Protein AF-A0A2J8AC24-F1 (afdb_monomer_lite)

InterPro domains:
  IPR008752 Peptidase M11, gametolysin [PF05548] (1-105)

Structure (mmCIF, N/CA/C/O backbone):
data_AF-A0A2J8AC24-F1
#
_entry.id   AF-A0A2J8AC24-F1
#
loop_
_atom_site.group_PDB
_atom_site.id
_atom_site.type_symbol
_atom_site.label_atom_id
_atom_site.label_alt_id
_atom_site.label_comp_id
_atom_site.label_asym_id
_atom_site.label_entity_id
_atom_site.label_seq_id
_atom_site.pdbx_PDB_ins_code
_atom_site.Cartn_x
_atom_site.Cartn_y
_atom_site.Cartn_z
_atom_site.occupancy
_atom_site.B_iso_or_equiv
_atom_site.auth_seq_id
_atom_site.auth_comp_id
_atom_site.auth_asym_id
_atom_site.auth_atom_id
_atom_site.pdbx_PDB_model_num
ATOM 1 N N . MET A 1 1 ? 4.783 -4.470 19.260 1.00 49.66 1 MET A N 1
ATOM 2 C CA . MET A 1 1 ? 5.941 -3.652 18.839 1.00 49.66 1 MET A CA 1
ATOM 3 C C . MET A 1 1 ? 5.934 -2.393 19.688 1.00 49.66 1 MET A C 1
ATOM 5 O O . MET A 1 1 ? 4.959 -1.668 19.606 1.00 49.66 1 MET A O 1
ATOM 9 N N . GLY A 1 2 ? 6.929 -2.201 20.560 1.00 50.22 2 GLY A N 1
ATOM 10 C CA . GLY A 1 2 ? 6.975 -1.062 21.494 1.00 50.22 2 GLY A CA 1
ATOM 11 C C . GLY A 1 2 ? 7.801 -1.313 22.762 1.00 50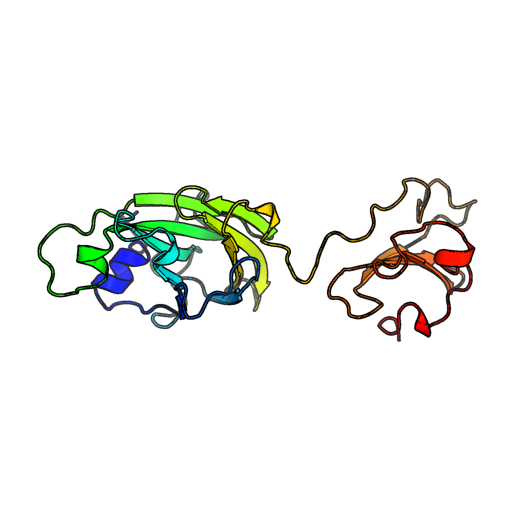.22 2 GLY A C 1
ATOM 12 O O . GLY A 1 2 ? 7.384 -0.922 23.845 1.00 50.22 2 GLY A O 1
ATOM 13 N N . TRP A 1 3 ? 8.928 -2.026 22.656 1.00 44.78 3 TRP A N 1
ATOM 14 C CA . TRP A 1 3 ? 9.895 -2.193 23.749 1.00 44.78 3 TRP A CA 1
ATOM 15 C C . TRP A 1 3 ? 11.276 -1.762 23.230 1.00 44.78 3 TRP A C 1
ATOM 17 O O . TRP A 1 3 ? 11.751 -2.334 22.251 1.00 44.78 3 TRP A O 1
ATOM 27 N N . GLY A 1 4 ? 11.901 -0.760 23.864 1.00 59.44 4 GLY A N 1
ATOM 28 C CA . GLY A 1 4 ? 13.202 -0.191 23.463 1.00 59.44 4 GLY A CA 1
ATOM 29 C C . GLY A 1 4 ? 13.107 0.998 22.490 1.00 59.44 4 GLY A C 1
ATOM 30 O O . GLY A 1 4 ? 12.059 1.633 22.399 1.00 59.44 4 GLY A O 1
ATOM 31 N N . ASP A 1 5 ? 14.192 1.290 21.759 1.00 67.12 5 ASP A N 1
ATOM 32 C CA . ASP A 1 5 ? 14.263 2.341 20.717 1.00 67.12 5 ASP A CA 1
ATOM 33 C C . ASP A 1 5 ? 13.554 1.910 19.416 1.00 67.12 5 ASP A C 1
ATOM 35 O O . ASP A 1 5 ? 14.161 1.820 18.340 1.00 67.12 5 ASP A O 1
ATOM 39 N N . VAL A 1 6 ? 12.273 1.557 19.548 1.00 82.75 6 VAL A N 1
ATOM 40 C CA . VAL A 1 6 ? 11.365 1.228 18.447 1.00 82.75 6 VAL A CA 1
ATOM 41 C C . VAL A 1 6 ? 10.067 2.000 18.656 1.00 82.75 6 VAL A C 1
ATOM 43 O O . VAL A 1 6 ? 9.428 1.873 19.704 1.00 82.75 6 VAL A O 1
ATOM 46 N N . CYS A 1 7 ? 9.652 2.779 17.654 1.00 83.62 7 CYS A N 1
ATOM 47 C CA . CYS A 1 7 ? 8.426 3.566 17.715 1.00 83.62 7 CYS A CA 1
ATOM 48 C C . CYS A 1 7 ? 7.211 2.653 17.975 1.00 83.62 7 CYS A C 1
ATOM 50 O O . CYS A 1 7 ? 7.178 1.512 17.486 1.00 83.62 7 CYS A O 1
ATOM 52 N N . PRO A 1 8 ? 6.169 3.145 18.670 1.00 89.94 8 PRO A N 1
ATOM 53 C CA . PRO A 1 8 ? 4.889 2.450 18.741 1.00 89.94 8 PRO A CA 1
ATOM 54 C C . PRO A 1 8 ? 4.344 2.086 17.349 1.00 89.94 8 PRO A C 1
ATOM 56 O O . PRO A 1 8 ? 4.778 2.600 16.310 1.00 89.94 8 PRO A O 1
ATOM 59 N N . SER A 1 9 ? 3.398 1.156 17.301 1.00 92.06 9 SER A N 1
ATOM 60 C CA . SER A 1 9 ? 2.688 0.806 16.069 1.00 92.06 9 SER A CA 1
ATOM 61 C C . SER A 1 9 ? 1.890 1.999 15.520 1.00 92.06 9 SER A C 1
ATOM 63 O O . SER A 1 9 ? 1.528 2.924 16.246 1.00 92.06 9 SER A O 1
ATOM 65 N N . ALA A 1 10 ? 1.585 1.981 14.221 1.00 94.00 10 ALA A N 1
ATOM 66 C CA . ALA A 1 10 ? 0.776 3.020 13.580 1.00 94.00 10 ALA A CA 1
ATOM 67 C C . ALA A 1 10 ? -0.563 3.311 14.304 1.00 94.00 10 ALA A C 1
ATOM 69 O O . ALA A 1 10 ? -0.832 4.481 14.583 1.00 94.00 10 ALA A O 1
ATOM 70 N N . PRO A 1 11 ? -1.377 2.304 14.690 1.00 94.12 11 PRO A N 1
ATOM 71 C CA . PRO A 1 11 ? -2.601 2.563 15.451 1.00 94.12 11 PRO A CA 1
ATOM 72 C C . PRO A 1 11 ? -2.352 3.158 16.851 1.00 94.12 11 PRO A C 1
ATOM 74 O O . PRO A 1 11 ? -3.142 3.989 17.298 1.00 94.12 11 PRO A O 1
ATOM 77 N N . GLU A 1 12 ? -1.256 2.810 17.538 1.00 92.38 12 GLU A N 1
ATOM 78 C CA . GLU A 1 12 ? -0.881 3.453 18.815 1.00 92.38 12 GLU A CA 1
ATOM 79 C C . GLU A 1 12 ? -0.517 4.924 18.613 1.00 92.38 12 GLU A C 1
ATOM 81 O O . GLU A 1 12 ? -1.018 5.788 19.332 1.00 92.38 12 GLU A O 1
ATOM 86 N N . LEU A 1 13 ? 0.308 5.221 17.605 1.00 92.69 13 LEU A N 1
ATOM 87 C CA . LEU A 1 13 ? 0.709 6.589 17.272 1.00 92.69 13 LEU A CA 1
ATOM 88 C C . LEU A 1 13 ? -0.496 7.469 16.921 1.00 92.69 13 LEU A C 1
ATOM 90 O O . LEU A 1 13 ? -0.567 8.616 17.368 1.00 92.69 13 LEU A O 1
ATOM 94 N N . TRP A 1 14 ? -1.455 6.921 16.169 1.00 93.06 14 TRP A N 1
ATOM 95 C CA . TRP A 1 14 ? -2.723 7.589 15.878 1.00 93.06 14 TRP A CA 1
ATOM 96 C C . TRP A 1 14 ? -3.510 7.884 17.156 1.00 93.06 14 TRP A C 1
ATOM 98 O O . TRP A 1 14 ? -3.956 9.012 17.366 1.00 93.06 14 TRP A O 1
ATOM 108 N N . ARG A 1 15 ? -3.650 6.896 18.048 1.00 89.81 15 ARG A N 1
ATOM 109 C CA . ARG A 1 15 ? -4.453 7.050 19.268 1.00 89.81 15 ARG A CA 1
ATOM 110 C C . ARG A 1 15 ? -3.831 8.011 20.281 1.00 89.81 15 ARG A C 1
ATOM 112 O O . ARG A 1 15 ? -4.563 8.704 20.981 1.00 89.81 15 ARG A O 1
ATOM 119 N N . LEU A 1 16 ? -2.503 8.087 20.325 1.00 89.81 16 LEU A N 1
ATOM 120 C CA . LEU A 1 16 ? -1.761 9.062 21.130 1.00 89.81 16 LEU A CA 1
ATOM 121 C C . LEU A 1 16 ? -1.812 10.486 20.548 1.00 89.81 16 LEU A C 1
ATOM 123 O O . LEU A 1 16 ? -1.378 11.427 21.210 1.00 89.81 16 LEU A O 1
ATOM 127 N N . GLY A 1 17 ? -2.307 10.659 19.317 1.00 90.56 17 GLY A N 1
ATOM 128 C CA . GLY A 1 17 ? -2.265 11.938 18.604 1.00 90.56 17 GLY A CA 1
ATOM 129 C C . GLY A 1 17 ? -0.850 12.353 18.193 1.00 90.56 17 GLY A C 1
ATOM 130 O O . GLY A 1 17 ? -0.616 13.516 17.874 1.00 90.56 17 GLY A O 1
ATOM 131 N N . TRP A 1 18 ? 0.104 11.419 18.216 1.00 91.69 18 TRP A N 1
ATOM 132 C CA . TRP A 1 18 ? 1.496 11.663 17.828 1.00 91.69 18 TRP A CA 1
ATOM 133 C C . TRP A 1 18 ? 1.687 11.580 16.321 1.00 91.69 18 TRP A C 1
ATOM 135 O O . TRP A 1 18 ? 2.689 12.064 15.796 1.00 91.69 18 TRP A O 1
ATOM 145 N N . SER A 1 19 ? 0.737 10.957 15.624 1.00 93.62 19 SER A N 1
ATOM 146 C CA . SER A 1 19 ? 0.776 10.862 14.182 1.00 93.62 19 SER A CA 1
ATOM 147 C C . SER A 1 19 ? -0.604 10.837 13.539 1.00 93.62 19 SER A C 1
ATOM 149 O O . SER A 1 19 ? -1.581 10.535 14.216 1.00 93.62 19 SER A O 1
ATOM 151 N N . THR A 1 20 ? -0.695 11.161 12.245 1.00 96.00 20 THR A N 1
ATOM 152 C CA . THR A 1 20 ? -1.955 11.214 11.487 1.00 96.00 20 THR A CA 1
ATOM 153 C C . THR A 1 20 ? -1.906 10.366 10.211 1.00 96.00 20 THR A C 1
ATOM 155 O O . THR A 1 20 ? -0.851 10.256 9.575 1.00 96.00 20 THR A O 1
ATOM 158 N N . PRO A 1 21 ? -3.041 9.773 9.793 1.00 96.88 21 PRO A N 1
ATOM 159 C CA . PRO A 1 21 ? -3.117 9.052 8.535 1.00 96.88 21 PRO A CA 1
ATOM 160 C C . PRO A 1 21 ? -3.020 10.008 7.343 1.00 96.88 21 PRO A C 1
ATOM 162 O O . PRO A 1 21 ? -3.615 11.084 7.343 1.00 96.88 21 PRO A O 1
ATOM 165 N N . LEU A 1 22 ? -2.310 9.575 6.302 1.00 97.38 22 LEU A N 1
ATOM 166 C CA . LEU A 1 22 ? -2.272 10.223 4.992 1.00 97.38 22 LEU A CA 1
ATOM 167 C C . LEU A 1 22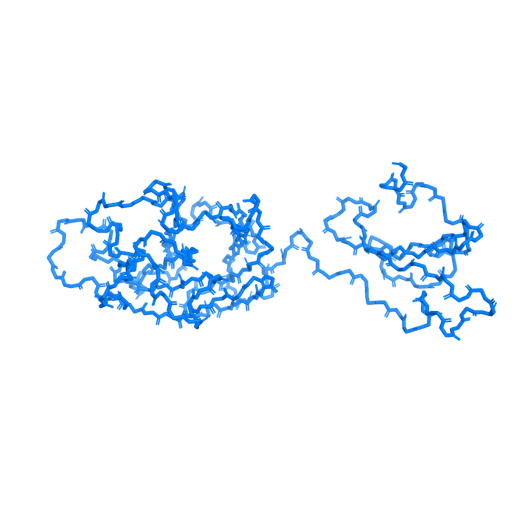 ? -3.651 10.177 4.333 1.00 97.38 22 LEU A C 1
ATOM 169 O O . LEU A 1 22 ? -4.094 11.151 3.734 1.00 97.38 22 LEU A O 1
ATOM 173 N N . ALA A 1 23 ? -4.333 9.039 4.468 1.00 97.00 23 ALA A N 1
ATOM 174 C CA . ALA A 1 23 ? -5.699 8.855 4.015 1.00 97.00 23 ALA A CA 1
ATOM 175 C C . ALA A 1 23 ? -6.450 7.891 4.940 1.00 97.00 23 ALA A C 1
ATOM 177 O O . ALA A 1 23 ? -5.876 6.937 5.475 1.00 97.00 23 ALA A O 1
ATOM 178 N N . THR A 1 24 ? -7.749 8.150 5.104 1.00 96.94 24 THR A N 1
ATOM 179 C CA . THR A 1 24 ? -8.698 7.203 5.702 1.00 96.94 24 THR A CA 1
ATOM 180 C C . THR A 1 24 ? -9.570 6.629 4.594 1.00 96.94 24 THR A C 1
ATOM 182 O O . THR A 1 24 ? -10.266 7.381 3.915 1.00 96.94 24 THR A O 1
ATOM 185 N N . LEU A 1 25 ? -9.512 5.317 4.392 1.00 97.31 25 LEU A N 1
ATOM 186 C CA . LEU A 1 25 ? -10.110 4.616 3.263 1.00 97.31 25 LEU A CA 1
ATOM 187 C C . LEU A 1 25 ? -11.315 3.780 3.696 1.00 97.31 25 LEU A C 1
ATOM 189 O O . LEU A 1 25 ? -11.272 3.139 4.741 1.00 97.31 25 LEU A O 1
ATOM 193 N N . ASN A 1 26 ? -12.381 3.791 2.903 1.00 96.19 26 ASN A N 1
ATOM 194 C CA . ASN A 1 26 ? -13.637 3.072 3.129 1.00 96.19 26 ASN A CA 1
ATOM 195 C C . ASN A 1 26 ? -14.362 2.829 1.790 1.00 96.19 26 ASN A C 1
ATOM 197 O O . ASN A 1 26 ? -13.875 3.218 0.728 1.00 96.19 26 ASN A O 1
ATOM 201 N N . SER A 1 27 ? -15.537 2.197 1.809 1.00 94.25 27 SER A N 1
ATOM 202 C CA . SER A 1 27 ? -16.313 1.906 0.593 1.00 94.25 27 SER A CA 1
ATOM 203 C C . SER A 1 27 ? -16.702 3.148 -0.218 1.00 94.25 27 SER A C 1
ATOM 205 O O . SER A 1 27 ? -16.918 3.030 -1.425 1.00 94.25 27 SER A O 1
ATOM 207 N N . GLY A 1 28 ? -16.768 4.323 0.418 1.00 93.12 28 GLY A N 1
ATOM 208 C CA . GLY A 1 28 ? -17.121 5.592 -0.216 1.00 93.12 28 GLY A CA 1
ATOM 209 C C . GLY A 1 28 ? -15.994 6.220 -1.038 1.00 93.12 28 GLY A C 1
ATOM 210 O O . GLY A 1 28 ? -16.280 6.988 -1.953 1.00 93.12 28 GLY A O 1
ATOM 211 N N . ASN A 1 29 ? -14.730 5.895 -0.751 1.00 92.75 29 ASN A N 1
ATOM 212 C CA . ASN A 1 29 ? -13.572 6.408 -1.495 1.00 92.75 29 ASN A CA 1
ATOM 213 C C . ASN A 1 29 ? -12.699 5.318 -2.137 1.00 92.75 29 ASN A C 1
ATOM 215 O O . ASN A 1 29 ? -11.824 5.639 -2.936 1.00 92.75 29 ASN A O 1
ATOM 219 N N . MET A 1 30 ? -12.974 4.043 -1.858 1.00 92.69 30 MET A N 1
ATOM 220 C CA . MET A 1 30 ? -12.397 2.904 -2.564 1.00 92.69 30 MET A CA 1
ATOM 221 C C . MET A 1 30 ? -13.442 2.274 -3.482 1.00 92.69 30 MET A C 1
ATOM 223 O O . MET A 1 30 ? -14.454 1.733 -3.026 1.00 92.69 30 MET A O 1
ATOM 227 N N . LEU A 1 31 ? -13.180 2.276 -4.786 1.00 87.44 31 LEU A N 1
ATOM 228 C CA . LEU A 1 31 ? -13.967 1.495 -5.739 1.00 87.44 31 LEU A CA 1
ATOM 229 C C . LEU A 1 31 ? -13.548 0.019 -5.671 1.00 87.44 31 LEU A C 1
ATOM 231 O O . LEU A 1 31 ? -12.373 -0.292 -5.492 1.00 87.44 31 LEU A O 1
ATOM 235 N N . SER A 1 32 ? -14.514 -0.894 -5.799 1.00 90.25 32 SER A N 1
ATOM 236 C CA . SER A 1 32 ? -14.213 -2.332 -5.856 1.00 90.25 32 SER A CA 1
ATOM 237 C C . SER A 1 32 ? -13.433 -2.661 -7.126 1.00 90.25 32 SER A C 1
ATOM 239 O O . SER A 1 32 ? -13.761 -2.131 -8.189 1.00 90.25 32 SER A O 1
ATOM 241 N N . GLY A 1 33 ? -12.419 -3.517 -7.012 1.00 85.62 33 GLY A N 1
ATOM 242 C CA . GLY A 1 33 ? -11.580 -3.954 -8.127 1.00 85.62 33 GLY A CA 1
ATOM 243 C C . GLY A 1 33 ? -10.679 -2.863 -8.713 1.00 85.62 33 GLY A C 1
ATOM 244 O O . GLY A 1 33 ? -10.137 -3.040 -9.798 1.00 85.62 33 GLY A O 1
ATOM 245 N N . LYS A 1 34 ? -10.525 -1.715 -8.038 1.00 85.12 34 LYS A N 1
ATOM 246 C CA . LYS A 1 34 ? 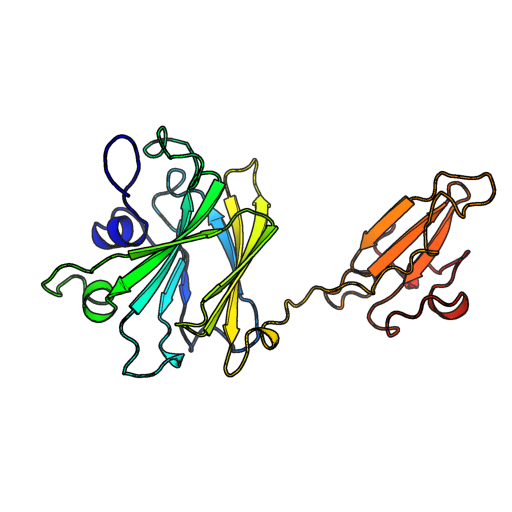-9.633 -0.638 -8.484 1.00 85.12 34 LYS A CA 1
ATOM 247 C C . LYS A 1 34 ? -8.626 -0.272 -7.409 1.00 85.12 34 LYS A C 1
ATOM 249 O O . LYS A 1 34 ? -8.988 -0.040 -6.255 1.00 85.12 34 LYS A O 1
ATOM 254 N N . PHE A 1 35 ? -7.367 -0.166 -7.818 1.00 86.94 35 PHE A N 1
ATOM 255 C CA . PHE A 1 35 ? -6.296 0.269 -6.937 1.00 86.94 35 PHE A CA 1
ATOM 256 C C . PHE A 1 35 ? -6.337 1.771 -6.675 1.00 86.94 35 PHE A C 1
ATOM 258 O O . PHE A 1 35 ? -6.567 2.586 -7.566 1.00 86.94 35 PHE A O 1
ATOM 265 N N . SER A 1 36 ? -6.091 2.116 -5.417 1.00 90.75 36 SER A N 1
ATOM 266 C CA . SER A 1 36 ? -5.770 3.463 -4.961 1.00 90.75 36 SER A CA 1
ATOM 267 C C . SER A 1 36 ? -4.290 3.500 -4.596 1.00 90.75 36 SER A C 1
ATOM 269 O O . SER A 1 36 ? -3.837 2.672 -3.805 1.00 90.75 36 SER A O 1
ATOM 271 N N . THR A 1 37 ? -3.549 4.444 -5.170 1.00 90.69 37 THR A N 1
ATOM 272 C CA . THR A 1 37 ? -2.089 4.545 -5.035 1.00 90.69 37 THR A CA 1
ATOM 273 C C . THR A 1 37 ? -1.705 5.666 -4.076 1.00 90.69 37 THR A C 1
ATOM 275 O O . THR A 1 37 ? -2.246 6.768 -4.152 1.00 90.69 37 THR A O 1
ATOM 278 N N . PHE A 1 38 ? -0.736 5.396 -3.204 1.00 93.62 38 PHE A N 1
ATOM 279 C CA . PHE A 1 38 ? -0.229 6.313 -2.188 1.00 93.62 38 PHE A CA 1
ATOM 280 C C . PHE A 1 38 ? 1.297 6.249 -2.117 1.00 93.62 38 PHE A C 1
ATOM 282 O O . PHE A 1 38 ? 1.890 5.196 -2.329 1.00 93.62 38 PHE A O 1
ATOM 289 N N . GLU A 1 39 ? 1.935 7.358 -1.750 1.00 93.88 39 GLU A N 1
ATOM 290 C CA . GLU A 1 39 ? 3.340 7.365 -1.337 1.00 93.88 39 GLU A CA 1
ATOM 291 C C . GLU A 1 39 ? 3.418 7.508 0.181 1.00 93.88 39 GLU A C 1
ATOM 293 O O . GLU A 1 39 ? 3.112 8.571 0.728 1.00 93.88 39 GLU A O 1
ATOM 298 N N . LEU A 1 40 ? 3.834 6.445 0.867 1.00 95.25 40 LEU A N 1
ATOM 299 C CA . LEU A 1 40 ? 3.951 6.441 2.319 1.00 95.25 40 LEU A CA 1
ATOM 300 C C . LEU A 1 40 ? 5.387 6.736 2.754 1.00 95.25 40 LEU A C 1
ATOM 302 O O . LEU A 1 40 ? 6.287 5.961 2.422 1.00 95.25 40 LEU A O 1
ATOM 306 N N . PRO A 1 41 ? 5.627 7.824 3.505 1.00 95.56 41 PRO A N 1
ATOM 307 C CA . PRO A 1 41 ? 6.913 8.057 4.142 1.00 95.56 41 PRO A CA 1
ATOM 308 C C . PRO A 1 41 ? 7.129 7.127 5.336 1.00 95.56 41 PRO A C 1
ATOM 310 O O . PRO A 1 41 ? 6.177 6.634 5.943 1.00 95.56 41 PRO A O 1
ATOM 313 N N . ALA A 1 42 ? 8.394 6.929 5.702 1.00 93.19 42 ALA A N 1
ATOM 314 C CA . ALA A 1 42 ? 8.752 6.216 6.921 1.00 93.19 42 ALA A CA 1
ATOM 315 C C . ALA A 1 42 ? 8.117 6.866 8.155 1.00 93.19 42 ALA A C 1
ATOM 317 O O . ALA A 1 42 ? 8.081 8.093 8.277 1.00 93.19 42 ALA A O 1
ATOM 318 N N . THR A 1 43 ? 7.689 6.046 9.116 1.00 92.44 43 THR A N 1
ATOM 319 C CA . THR A 1 43 ? 7.046 6.529 10.350 1.00 92.44 43 THR A CA 1
ATOM 320 C C . THR A 1 43 ? 7.920 7.524 11.125 1.00 92.44 43 THR A C 1
ATOM 322 O O . THR A 1 43 ? 7.403 8.510 11.641 1.00 92.44 43 THR A O 1
ATOM 325 N N . TYR A 1 44 ? 9.245 7.329 11.165 1.00 90.19 44 TYR A N 1
ATOM 326 C CA . TYR A 1 44 ? 10.157 8.257 11.849 1.00 90.19 44 TYR A CA 1
ATOM 327 C C . TYR A 1 44 ? 10.354 9.592 11.111 1.00 90.19 44 TYR A C 1
ATOM 329 O O . TYR A 1 44 ? 10.830 10.553 11.713 1.00 90.19 44 TYR A O 1
ATOM 337 N N . ALA A 1 45 ? 10.055 9.653 9.809 1.00 90.88 45 ALA A N 1
ATOM 338 C CA . ALA A 1 45 ? 10.414 10.789 8.961 1.00 90.88 45 ALA A CA 1
ATOM 339 C C . ALA A 1 45 ? 9.430 11.960 9.086 1.00 90.88 45 ALA A C 1
ATOM 341 O O . ALA A 1 45 ? 9.807 13.111 8.875 1.00 90.88 45 ALA A O 1
ATOM 342 N N . THR A 1 46 ? 8.168 11.686 9.418 1.00 90.56 46 THR A N 1
ATOM 343 C CA . THR A 1 46 ? 7.141 12.715 9.604 1.00 90.56 46 THR A CA 1
ATOM 344 C C . THR A 1 46 ? 6.088 12.257 10.602 1.00 90.56 46 THR A C 1
ATOM 346 O O . THR A 1 46 ? 5.673 11.099 10.598 1.00 90.56 46 THR A O 1
ATOM 349 N N . ALA A 1 47 ? 5.624 13.191 11.433 1.00 88.38 47 ALA A N 1
ATOM 350 C CA . ALA A 1 47 ? 4.484 12.974 12.316 1.00 88.38 47 ALA A CA 1
ATOM 351 C C . ALA A 1 47 ? 3.152 13.006 11.545 1.00 88.38 47 ALA A C 1
ATOM 353 O O . ALA A 1 47 ? 2.213 12.315 11.918 1.00 88.38 47 ALA A O 1
ATOM 354 N N . SER A 1 48 ? 3.049 13.760 10.448 1.00 94.19 48 SER A N 1
ATOM 355 C CA . SER A 1 48 ? 1.803 13.873 9.681 1.00 94.19 48 SER A CA 1
ATOM 356 C C . SER A 1 48 ? 1.849 13.037 8.406 1.00 94.19 48 SER A C 1
ATOM 358 O O . SER A 1 48 ? 2.836 13.101 7.668 1.00 94.19 48 SER A O 1
ATOM 360 N N . GLY A 1 49 ? 0.779 12.289 8.134 1.00 94.81 49 GLY A N 1
ATOM 361 C CA . GLY A 1 49 ? 0.581 11.589 6.866 1.00 94.81 49 GLY A CA 1
ATOM 362 C C . GLY A 1 49 ? 1.548 10.429 6.604 1.00 94.81 49 GLY A C 1
ATOM 363 O O . GLY A 1 49 ? 2.026 10.285 5.482 1.00 94.81 49 GLY A O 1
ATOM 364 N N . ASN A 1 50 ? 1.861 9.611 7.613 1.00 94.38 50 ASN A N 1
ATOM 365 C CA . ASN A 1 50 ? 2.825 8.498 7.499 1.00 94.38 50 ASN A CA 1
ATOM 366 C C . ASN A 1 50 ? 2.189 7.093 7.505 1.00 94.38 50 ASN A C 1
ATOM 368 O O . ASN A 1 50 ? 2.895 6.084 7.520 1.00 94.38 50 ASN A O 1
ATOM 372 N N . MET A 1 51 ? 0.860 7.016 7.511 1.00 96.94 51 MET A N 1
ATOM 373 C CA . MET A 1 51 ? 0.121 5.756 7.558 1.00 96.94 51 MET A CA 1
ATOM 374 C C . MET A 1 51 ? -1.177 5.839 6.754 1.00 96.94 51 MET A C 1
ATOM 376 O O . MET A 1 51 ? -1.735 6.920 6.583 1.00 96.94 51 MET A O 1
ATOM 380 N N . LEU A 1 52 ? -1.700 4.706 6.297 1.00 98.00 52 LEU A N 1
ATOM 381 C CA . LEU A 1 52 ? -3.081 4.601 5.817 1.00 98.00 52 LEU A CA 1
ATOM 382 C C . LEU A 1 52 ? -3.937 3.983 6.912 1.00 98.00 52 LEU A C 1
ATOM 384 O O . LEU A 1 52 ? -3.534 2.990 7.517 1.00 98.00 52 LEU A O 1
ATOM 388 N N . LYS A 1 53 ? -5.126 4.544 7.122 1.00 97.50 53 LYS A N 1
ATOM 389 C CA . LYS A 1 53 ? -6.182 3.935 7.932 1.00 97.50 53 LYS A CA 1
ATOM 390 C C . LYS A 1 53 ? -7.244 3.396 6.989 1.00 97.50 53 LYS A C 1
ATOM 392 O O . LYS A 1 53 ? -7.771 4.143 6.177 1.00 97.50 53 LYS A O 1
ATOM 397 N N . ILE A 1 54 ? -7.591 2.126 7.099 1.00 97.88 54 ILE A N 1
ATOM 398 C CA . ILE A 1 54 ? -8.597 1.477 6.261 1.00 97.88 54 ILE A CA 1
ATOM 399 C C . ILE A 1 54 ? -9.723 0.998 7.169 1.00 97.88 54 ILE A C 1
ATOM 401 O O . ILE A 1 54 ? -9.485 0.340 8.181 1.00 97.88 54 ILE A O 1
ATOM 405 N N . GLN A 1 55 ? -10.949 1.354 6.810 1.00 96.56 55 GLN A N 1
ATOM 406 C CA . GLN A 1 55 ? -12.188 1.006 7.489 1.00 96.56 55 GLN A CA 1
ATOM 407 C C . GLN A 1 55 ? -13.003 0.118 6.537 1.00 96.56 55 GLN A C 1
ATOM 409 O O . GLN A 1 55 ? -13.708 0.652 5.680 1.00 96.56 55 GLN A O 1
ATOM 414 N N . PRO A 1 56 ? -12.905 -1.223 6.648 1.00 96.12 56 PRO A N 1
ATOM 415 C CA . PRO A 1 56 ? -13.585 -2.175 5.763 1.00 96.12 56 PRO A CA 1
ATOM 416 C C . PRO A 1 56 ? -15.100 -2.257 6.020 1.00 96.12 56 PRO A C 1
ATOM 418 O O . PRO A 1 56 ? -15.650 -3.304 6.353 1.00 96.12 56 PRO A O 1
ATOM 421 N N . ASP A 1 57 ? -15.804 -1.137 5.887 1.00 94.62 57 ASP A N 1
ATOM 422 C CA . ASP A 1 57 ? -17.259 -1.026 6.037 1.00 94.62 57 ASP A CA 1
ATOM 423 C C . ASP A 1 57 ? -18.038 -1.906 5.036 1.00 94.62 57 ASP A C 1
ATOM 425 O O . ASP A 1 57 ? -19.136 -2.373 5.344 1.00 94.62 57 ASP A O 1
ATOM 429 N N . TRP A 1 58 ? -17.431 -2.235 3.891 1.00 94.69 58 TRP A N 1
ATOM 430 C CA . TRP A 1 58 ? -17.945 -3.190 2.901 1.00 94.69 58 TRP A CA 1
ATOM 431 C C . TRP A 1 58 ? -18.051 -4.635 3.410 1.00 94.69 58 TRP A C 1
ATOM 433 O O . TRP A 1 58 ? -18.739 -5.447 2.792 1.00 94.69 58 TRP A O 1
ATOM 443 N N . MET A 1 59 ? -17.408 -4.972 4.530 1.00 94.75 59 MET A N 1
ATOM 444 C CA . MET A 1 59 ? -17.539 -6.288 5.167 1.00 94.75 59 MET A CA 1
ATOM 445 C C . MET A 1 59 ? -18.836 -6.426 5.985 1.00 94.75 59 MET A C 1
ATOM 447 O O . MET A 1 59 ? -19.151 -7.508 6.484 1.00 94.75 59 MET A O 1
ATOM 451 N N . GLY A 1 60 ? -19.608 -5.343 6.111 1.00 90.50 60 GLY A N 1
ATOM 452 C CA . GLY A 1 60 ? -20.873 -5.313 6.835 1.00 90.50 60 GLY A CA 1
ATOM 453 C C . GLY A 1 60 ? -20.715 -5.112 8.344 1.00 90.50 60 GLY A C 1
ATOM 454 O O . GLY A 1 60 ? -19.618 -4.991 8.891 1.00 90.50 60 GLY A O 1
ATOM 455 N N . ALA A 1 61 ? -21.851 -5.067 9.046 1.00 88.44 61 ALA A N 1
ATOM 456 C CA . ALA A 1 61 ? -21.910 -4.665 10.455 1.00 88.44 61 ALA A CA 1
ATOM 457 C C . ALA A 1 61 ? -21.086 -5.562 11.400 1.00 88.44 61 ALA A C 1
ATOM 459 O O . ALA A 1 61 ? -20.539 -5.062 12.385 1.00 88.44 61 ALA A O 1
ATOM 460 N N . ASN A 1 62 ? -20.965 -6.852 11.068 1.00 88.50 62 ASN A N 1
ATOM 461 C CA . ASN A 1 62 ? -20.291 -7.865 11.886 1.00 88.50 62 ASN A CA 1
ATOM 462 C C . ASN A 1 62 ? -18.761 -7.765 11.851 1.00 88.50 62 ASN A C 1
ATOM 464 O O . ASN A 1 62 ? -18.096 -8.312 12.729 1.00 88.50 62 ASN A O 1
ATOM 468 N N . TYR A 1 63 ? -18.188 -7.082 10.859 1.00 93.00 63 TYR A N 1
ATOM 469 C CA . TYR A 1 63 ? -16.745 -6.889 10.801 1.00 93.00 63 TYR A CA 1
ATOM 470 C C . TYR A 1 63 ? -16.320 -5.832 11.817 1.00 93.00 63 TYR A C 1
ATOM 472 O O . TYR A 1 63 ? -16.832 -4.714 11.796 1.00 93.00 63 TYR A O 1
ATOM 480 N N . SER A 1 64 ? -15.409 -6.175 12.727 1.00 93.50 64 SER A N 1
ATOM 481 C CA . SER A 1 64 ? -15.118 -5.361 13.915 1.00 93.50 64 SER A CA 1
ATOM 482 C C . SER A 1 64 ? -13.757 -4.671 13.889 1.00 93.50 64 SER A C 1
ATOM 484 O O . SER A 1 64 ? -13.354 -4.096 14.895 1.00 93.50 64 SER A O 1
ATOM 486 N N . ARG A 1 65 ? -13.028 -4.709 12.770 1.00 95.25 65 ARG A N 1
ATOM 487 C CA . ARG A 1 65 ? -11.639 -4.238 12.716 1.00 95.25 65 ARG A CA 1
ATOM 488 C C . ARG A 1 65 ? -11.445 -3.060 11.761 1.00 95.25 65 ARG A C 1
ATOM 490 O O . ARG A 1 65 ? -12.202 -2.893 10.814 1.00 95.25 65 ARG A O 1
ATOM 497 N N . ASN A 1 66 ? -10.433 -2.246 12.029 1.00 96.50 66 ASN A N 1
ATOM 498 C CA . ASN A 1 66 ? -9.800 -1.346 11.069 1.00 96.50 66 ASN A CA 1
ATOM 499 C C . ASN A 1 66 ? -8.393 -1.873 10.777 1.00 96.50 66 ASN A C 1
ATOM 501 O O . ASN A 1 66 ? -7.817 -2.569 11.614 1.00 96.50 66 ASN A O 1
ATOM 505 N N . VAL A 1 67 ? -7.837 -1.503 9.628 1.00 97.50 67 VAL A N 1
ATOM 506 C CA . VAL A 1 67 ? -6.504 -1.924 9.185 1.00 97.50 67 VAL A CA 1
ATOM 507 C C . VAL A 1 67 ? -5.610 -0.696 9.025 1.00 97.50 67 VAL A C 1
ATOM 509 O O . VAL A 1 67 ? -6.044 0.330 8.506 1.00 97.50 67 VAL A O 1
ATOM 512 N N . TYR A 1 68 ? -4.364 -0.790 9.474 1.00 98.00 68 TYR A N 1
ATOM 513 C CA . TYR A 1 68 ? -3.357 0.262 9.388 1.00 98.00 68 TYR A CA 1
ATOM 514 C C . TYR A 1 68 ? -2.152 -0.220 8.596 1.00 98.00 68 TYR A C 1
ATOM 516 O O . TYR A 1 68 ? -1.603 -1.275 8.906 1.00 98.00 68 TYR A O 1
ATOM 524 N N . LEU A 1 69 ? -1.721 0.569 7.614 1.00 98.00 69 LEU A N 1
ATOM 525 C CA . LEU A 1 69 ? -0.507 0.324 6.832 1.00 98.00 69 LEU A CA 1
ATOM 526 C C . LEU A 1 69 ? 0.480 1.451 7.120 1.00 98.00 69 LEU A C 1
ATOM 528 O O . LEU A 1 69 ? 0.130 2.619 6.955 1.00 98.00 69 LEU A O 1
ATOM 532 N N . ALA A 1 70 ? 1.707 1.121 7.516 1.00 97.25 70 ALA A N 1
ATOM 533 C CA . ALA A 1 70 ? 2.760 2.113 7.713 1.00 97.25 70 ALA A CA 1
ATOM 534 C C . ALA A 1 70 ? 4.126 1.573 7.294 1.00 97.25 70 ALA A C 1
ATOM 536 O O . ALA A 1 70 ? 4.468 0.429 7.602 1.00 97.25 70 ALA A O 1
ATOM 537 N N . LEU A 1 71 ? 4.918 2.416 6.631 1.00 96.12 71 LEU A N 1
ATOM 538 C CA . LEU A 1 71 ? 6.304 2.104 6.308 1.00 96.12 71 LEU A CA 1
ATOM 539 C C . LEU A 1 71 ? 7.165 2.219 7.567 1.00 96.12 71 LEU A C 1
ATOM 541 O O . LEU A 1 71 ? 7.254 3.290 8.179 1.00 96.12 71 LEU A O 1
ATOM 545 N N . ARG A 1 72 ? 7.832 1.122 7.928 1.00 94.12 72 ARG A N 1
ATOM 546 C CA . ARG A 1 72 ? 8.776 1.073 9.046 1.00 94.12 72 ARG A CA 1
ATOM 547 C C . ARG A 1 72 ? 10.195 0.930 8.517 1.00 94.12 72 ARG A C 1
ATOM 549 O O . ARG A 1 72 ? 10.495 0.061 7.705 1.00 94.12 72 ARG A O 1
ATOM 556 N N . GLN A 1 73 ? 11.071 1.822 8.956 1.00 93.25 73 GLN A N 1
ATOM 557 C CA . GLN A 1 73 ? 12.467 1.897 8.533 1.00 93.25 73 GLN A CA 1
ATOM 558 C C . GLN A 1 73 ? 13.324 2.316 9.720 1.00 93.25 73 GLN A C 1
ATOM 560 O O . GLN A 1 73 ? 12.834 2.990 10.622 1.00 93.25 73 GLN A O 1
ATOM 565 N N . ARG A 1 74 ? 14.603 1.932 9.715 1.00 91.94 74 ARG A N 1
ATOM 566 C CA . ARG A 1 74 ? 15.540 2.352 10.758 1.00 91.94 74 ARG A CA 1
ATOM 567 C C . ARG A 1 74 ? 15.837 3.837 10.620 1.00 91.94 74 ARG A C 1
ATOM 569 O O . ARG A 1 74 ? 16.325 4.284 9.587 1.00 91.94 74 ARG A O 1
ATOM 576 N N . GLY A 1 75 ? 15.571 4.576 11.683 1.00 88.31 75 GLY A N 1
ATOM 577 C CA . GLY A 1 75 ? 15.826 6.006 11.773 1.00 88.31 75 GLY A CA 1
ATOM 578 C C . GLY A 1 75 ? 15.073 6.604 12.952 1.00 88.31 75 GLY A C 1
ATOM 579 O O . GLY A 1 75 ? 14.010 6.114 13.328 1.00 88.31 75 GLY A O 1
ATOM 580 N N . GLY A 1 76 ? 15.634 7.644 13.571 1.00 85.75 76 GLY A N 1
ATOM 581 C CA . GLY A 1 76 ? 15.038 8.272 14.753 1.00 85.75 76 GLY A CA 1
ATOM 582 C C . GLY A 1 76 ? 14.675 7.247 15.836 1.00 85.75 76 GLY A C 1
ATOM 583 O O . GLY A 1 76 ? 15.513 6.448 16.252 1.00 85.75 76 GLY A O 1
ATOM 584 N N . GLY A 1 77 ? 13.407 7.243 16.254 1.00 83.00 77 GLY A N 1
ATOM 585 C CA . GLY A 1 77 ? 12.882 6.312 17.258 1.00 83.00 77 GLY A CA 1
ATOM 586 C C . GLY A 1 77 ? 12.755 4.850 16.811 1.00 83.00 77 GLY A C 1
ATOM 587 O O . GLY A 1 77 ? 12.357 4.035 17.625 1.00 83.00 77 GLY A O 1
ATOM 588 N N . ASP A 1 78 ? 13.084 4.509 15.560 1.00 87.62 78 ASP A N 1
ATOM 589 C CA . ASP A 1 78 ? 13.106 3.138 15.019 1.00 87.62 78 ASP A CA 1
ATOM 590 C C . ASP A 1 78 ? 14.538 2.601 14.814 1.00 87.62 78 ASP A C 1
ATOM 592 O O . ASP A 1 78 ? 14.767 1.682 14.026 1.00 87.62 78 ASP A O 1
ATOM 596 N N . THR A 1 79 ? 15.540 3.167 15.495 1.00 88.44 79 THR A N 1
ATOM 597 C CA . THR A 1 79 ? 16.958 2.794 15.307 1.00 88.44 79 THR A CA 1
ATOM 598 C C . THR A 1 79 ? 17.216 1.297 15.537 1.00 88.44 79 THR A C 1
ATOM 600 O O . THR A 1 79 ? 18.003 0.699 14.804 1.00 88.44 79 THR A O 1
ATOM 603 N N . ASN A 1 80 ? 16.500 0.671 16.478 1.00 88.69 80 ASN A N 1
ATOM 604 C CA . ASN A 1 80 ? 16.651 -0.748 16.820 1.00 88.69 80 ASN A CA 1
ATOM 605 C C . ASN A 1 80 ? 15.556 -1.646 16.212 1.00 88.69 80 ASN A C 1
ATOM 607 O O . ASN A 1 80 ? 15.287 -2.739 16.712 1.00 88.69 80 ASN A O 1
ATOM 611 N N . LEU A 1 81 ? 14.906 -1.203 15.130 1.00 90.25 81 LEU A N 1
ATOM 612 C CA . LEU A 1 81 ? 13.888 -1.998 14.445 1.00 90.25 81 LEU A CA 1
ATOM 613 C C . LEU A 1 81 ? 14.494 -3.299 13.881 1.00 90.25 81 LEU A C 1
ATOM 615 O O . LEU A 1 81 ? 15.502 -3.268 13.165 1.00 90.25 81 LEU A O 1
ATOM 619 N N . LEU A 1 82 ? 13.876 -4.440 14.202 1.00 91.12 82 LEU A N 1
ATOM 620 C CA . LEU A 1 82 ? 14.311 -5.766 13.745 1.00 91.12 82 LEU A CA 1
ATOM 621 C C . LEU A 1 82 ? 14.224 -5.898 12.215 1.00 91.12 82 LEU A C 1
ATOM 623 O O . LEU A 1 82 ? 13.356 -5.296 11.579 1.00 91.12 82 LEU A O 1
ATOM 627 N N . ASP A 1 83 ? 15.102 -6.720 11.633 1.00 89.75 83 ASP A N 1
ATOM 628 C CA . ASP A 1 83 ? 15.207 -6.904 10.173 1.00 89.75 83 ASP A CA 1
ATOM 629 C C . ASP A 1 83 ? 13.908 -7.425 9.536 1.00 89.75 83 ASP A C 1
ATOM 631 O O . ASP A 1 83 ? 13.606 -7.139 8.379 1.00 89.75 83 ASP A O 1
ATOM 635 N N . GLU A 1 84 ? 13.092 -8.153 10.297 1.00 88.06 84 GLU A N 1
ATOM 636 C CA . GLU A 1 84 ? 11.802 -8.656 9.824 1.00 88.06 84 GLU A CA 1
ATOM 637 C C . GLU A 1 84 ? 10.782 -7.543 9.530 1.00 88.06 84 GLU A C 1
ATOM 639 O O . GLU A 1 84 ? 9.904 -7.752 8.692 1.00 88.06 84 GLU A O 1
ATOM 644 N N . PHE A 1 85 ? 10.943 -6.363 10.141 1.00 91.75 85 PHE A N 1
ATOM 645 C CA . PHE A 1 85 ? 10.046 -5.206 10.026 1.00 91.75 85 PHE A CA 1
ATOM 646 C C . PHE A 1 85 ? 10.644 -4.032 9.242 1.00 91.75 85 PHE A C 1
ATOM 648 O O . PHE A 1 85 ? 9.918 -3.122 8.848 1.00 91.75 85 PHE A O 1
ATOM 655 N N . VAL A 1 86 ? 11.967 -3.996 9.071 1.00 92.69 86 VAL A N 1
ATOM 656 C CA . VAL A 1 86 ? 12.652 -2.853 8.462 1.00 92.69 86 VAL A CA 1
ATOM 657 C C . VAL A 1 86 ? 12.472 -2.834 6.945 1.00 92.69 86 VAL A C 1
ATOM 659 O O . VAL A 1 86 ? 12.586 -3.865 6.290 1.00 92.69 86 VAL A O 1
ATOM 662 N N . ASN A 1 87 ? 12.255 -1.645 6.377 1.00 90.94 87 ASN A N 1
ATOM 663 C CA . ASN A 1 87 ? 12.031 -1.431 4.943 1.00 90.94 87 ASN A CA 1
ATOM 664 C C . ASN A 1 87 ? 10.801 -2.184 4.416 1.00 90.94 87 ASN A C 1
ATOM 666 O O . ASN A 1 87 ? 10.793 -2.659 3.281 1.00 90.94 87 ASN A O 1
ATOM 670 N N . LYS A 1 88 ? 9.763 -2.287 5.252 1.00 93.25 88 LYS A N 1
ATOM 671 C CA . LYS A 1 88 ? 8.516 -2.982 4.930 1.00 93.25 88 LYS A CA 1
ATOM 672 C C . LYS A 1 88 ? 7.297 -2.170 5.338 1.00 93.25 88 LYS A C 1
ATOM 674 O O . LYS A 1 88 ? 7.354 -1.328 6.240 1.00 93.25 88 LYS A O 1
ATOM 679 N N . ILE A 1 89 ? 6.179 -2.450 4.675 1.00 97.06 89 ILE A N 1
ATOM 680 C CA . ILE A 1 89 ? 4.864 -2.004 5.129 1.00 97.06 89 ILE A CA 1
ATOM 681 C C . ILE A 1 89 ? 4.395 -2.943 6.231 1.00 97.06 89 ILE A C 1
ATOM 683 O O . ILE A 1 89 ? 4.066 -4.099 5.972 1.00 97.06 89 ILE A O 1
ATOM 687 N N . ASN A 1 90 ? 4.335 -2.432 7.457 1.00 96.88 90 ASN A N 1
ATOM 688 C CA . ASN A 1 90 ? 3.788 -3.168 8.586 1.00 96.88 90 ASN A CA 1
ATOM 689 C C . ASN A 1 90 ? 2.277 -2.964 8.648 1.00 96.88 90 ASN A C 1
ATOM 691 O O . ASN A 1 90 ? 1.798 -1.837 8.818 1.00 96.88 90 ASN A O 1
ATOM 695 N N . ILE A 1 91 ? 1.542 -4.069 8.562 1.00 97.56 91 ILE A N 1
ATOM 696 C CA . ILE A 1 91 ? 0.084 -4.101 8.598 1.00 97.56 91 ILE A CA 1
ATOM 697 C C . ILE A 1 91 ? -0.381 -4.484 10.000 1.00 97.56 91 ILE A C 1
ATOM 699 O O . ILE A 1 91 ? 0.058 -5.490 10.561 1.00 97.56 91 ILE A O 1
ATOM 703 N N . HIS A 1 92 ? -1.275 -3.676 10.562 1.00 96.69 92 HIS A N 1
ATOM 704 C CA . HIS A 1 92 ? -1.888 -3.923 11.864 1.00 96.69 92 HIS A CA 1
ATOM 705 C C . HIS A 1 92 ? -3.407 -3.869 11.774 1.00 96.69 92 HIS A C 1
ATOM 707 O O . HIS A 1 92 ? -3.949 -3.012 11.082 1.00 96.69 92 HIS A O 1
ATOM 713 N N . ASP A 1 93 ? -4.073 -4.700 12.568 1.00 95.12 93 ASP A N 1
ATOM 714 C CA . ASP A 1 93 ? -5.523 -4.682 12.731 1.00 95.12 93 ASP A CA 1
ATOM 715 C C . ASP A 1 93 ? -5.881 -4.190 14.136 1.00 95.12 93 ASP A C 1
ATOM 717 O O . ASP A 1 93 ? -5.245 -4.562 15.123 1.00 95.12 93 ASP A O 1
ATOM 721 N N . VAL A 1 94 ? -6.933 -3.383 14.252 1.00 95.44 94 VAL A N 1
ATOM 722 C CA . VAL A 1 94 ? -7.368 -2.775 15.520 1.00 95.44 94 VAL A CA 1
ATOM 723 C C . VAL A 1 94 ? -8.888 -2.809 15.649 1.00 95.44 94 VAL A C 1
ATOM 725 O O . VAL A 1 94 ? -9.590 -2.776 14.645 1.00 95.44 94 VAL A O 1
ATOM 728 N N . GLU A 1 95 ? -9.427 -2.913 16.863 1.00 94.50 95 GLU A N 1
ATOM 729 C CA . GLU A 1 95 ? -10.876 -2.939 17.103 1.00 94.50 95 GLU A CA 1
ATOM 730 C C . GLU A 1 95 ? -11.542 -1.602 16.720 1.00 94.50 95 GLU A C 1
ATOM 732 O O . GLU A 1 95 ? -11.289 -0.561 17.333 1.00 94.50 95 GLU A O 1
ATOM 737 N N . LYS A 1 96 ? -12.444 -1.628 15.727 1.00 92.25 96 LYS A N 1
ATOM 738 C CA . LYS A 1 96 ? -13.022 -0.433 15.088 1.00 92.25 96 LYS A CA 1
ATOM 739 C C . LYS A 1 96 ? -13.814 0.435 16.057 1.00 92.25 96 LYS A C 1
ATOM 741 O O . LYS A 1 96 ? -13.788 1.654 15.943 1.00 92.25 96 LYS A O 1
ATOM 746 N N . ASN A 1 97 ? -14.534 -0.176 17.000 1.00 90.25 97 ASN A N 1
ATOM 747 C CA . ASN A 1 97 ? -15.431 0.552 17.903 1.00 90.25 97 ASN A CA 1
ATOM 748 C C . ASN A 1 97 ? -14.647 1.435 18.877 1.00 90.25 97 ASN A C 1
ATOM 750 O O . ASN A 1 97 ? -15.105 2.512 19.251 1.00 90.25 97 ASN A O 1
ATOM 754 N N . ILE A 1 98 ? -13.449 0.983 19.250 1.00 91.19 98 ILE A N 1
ATOM 755 C CA . ILE A 1 98 ? -12.539 1.737 20.102 1.00 91.19 98 ILE A CA 1
ATOM 756 C C . ILE A 1 98 ? -11.724 2.692 19.234 1.00 91.19 98 ILE A C 1
ATOM 758 O O . ILE A 1 98 ? -11.654 3.879 19.528 1.00 91.19 98 ILE A O 1
ATOM 762 N N . ASP A 1 99 ? -11.162 2.226 18.123 1.00 92.56 99 ASP A N 1
ATOM 763 C CA . ASP A 1 99 ? -10.301 3.036 17.256 1.00 92.56 99 ASP A CA 1
ATOM 764 C C . ASP A 1 99 ? -11.021 4.209 16.555 1.00 92.56 99 ASP A C 1
ATOM 766 O O . ASP A 1 99 ? -10.435 5.270 16.338 1.00 92.56 99 ASP A O 1
ATOM 770 N N . ASN A 1 100 ? -12.310 4.069 16.233 1.00 91.19 100 ASN A N 1
ATOM 771 C CA . ASN A 1 100 ? -13.105 5.146 15.628 1.00 91.19 100 ASN A CA 1
ATOM 772 C C . ASN A 1 100 ? -13.588 6.192 16.642 1.00 91.19 100 ASN A C 1
ATOM 774 O O . ASN A 1 100 ? -14.119 7.223 16.237 1.00 91.19 100 ASN A O 1
ATOM 778 N N . SER A 1 101 ? -13.411 5.949 17.943 1.00 90.25 101 SER A N 1
ATOM 779 C CA . SER A 1 101 ? -13.820 6.868 19.002 1.00 90.25 101 SER A CA 1
ATOM 780 C C . SER A 1 101 ? -12.708 7.047 20.036 1.00 90.25 101 SER A C 1
ATOM 782 O O . SER A 1 101 ? -12.413 6.169 20.848 1.00 90.25 101 SER A O 1
ATOM 784 N N . PHE A 1 102 ? -12.101 8.233 20.056 1.00 84.06 102 PHE A N 1
ATOM 785 C CA . PHE A 1 102 ? -11.056 8.575 21.029 1.00 84.06 102 PHE A CA 1
ATOM 786 C C . PHE A 1 102 ? -11.558 8.593 22.477 1.00 84.06 102 PHE A C 1
ATOM 788 O O . PHE A 1 102 ? -10.764 8.472 23.404 1.00 84.06 102 PHE A O 1
ATOM 795 N N . THR A 1 103 ? -12.871 8.713 22.677 1.00 86.00 103 THR A N 1
ATOM 796 C CA . THR A 1 103 ? -13.506 8.683 23.998 1.00 86.00 103 THR A CA 1
ATOM 797 C C . THR A 1 103 ? -13.973 7.285 24.400 1.00 86.00 103 THR A C 1
ATOM 799 O O . THR A 1 103 ? -14.400 7.093 25.539 1.00 86.00 103 THR A O 1
ATOM 802 N N . ALA A 1 104 ? -13.903 6.300 23.497 1.00 86.12 104 ALA A N 1
ATOM 803 C CA . ALA A 1 104 ? -14.252 4.927 23.824 1.00 86.12 104 ALA A CA 1
ATOM 804 C C . ALA A 1 104 ? -13.289 4.363 24.873 1.00 86.12 104 ALA A C 1
ATOM 806 O O . ALA A 1 104 ? -12.065 4.396 24.715 1.00 86.12 104 ALA A O 1
ATOM 807 N N . MET A 1 105 ? -13.876 3.827 25.941 1.00 80.69 105 MET A N 1
ATOM 808 C CA . MET A 1 105 ? -13.156 3.134 27.001 1.00 80.69 105 MET A CA 1
ATOM 809 C C . MET A 1 105 ? -12.777 1.718 26.550 1.00 80.69 105 MET A C 1
ATOM 811 O O . MET A 1 105 ? -13.556 1.047 25.875 1.00 80.69 105 MET A O 1
ATOM 815 N N . GLY A 1 106 ? -11.603 1.253 26.976 1.00 83.06 106 GLY A N 1
ATOM 816 C CA . GLY A 1 106 ? -11.102 -0.095 26.701 1.00 83.06 106 GLY A CA 1
ATOM 817 C C . GLY A 1 106 ? -9.805 -0.113 25.893 1.00 83.06 106 GLY A C 1
ATOM 818 O O . GLY A 1 106 ? -9.375 0.899 25.341 1.00 83.06 106 GLY A O 1
ATOM 819 N N . ASP A 1 107 ? -9.176 -1.285 25.848 1.00 83.12 107 ASP A N 1
ATOM 820 C CA . ASP A 1 107 ? -7.981 -1.533 25.043 1.00 83.12 107 ASP A CA 1
ATOM 821 C C . ASP A 1 107 ? -8.375 -1.683 23.559 1.00 83.12 107 ASP A C 1
ATOM 823 O O . ASP A 1 107 ? -9.217 -2.535 23.255 1.00 83.12 107 ASP A O 1
ATOM 827 N N . PRO A 1 108 ? -7.789 -0.902 22.629 1.00 83.75 108 PRO A N 1
ATOM 828 C CA . PRO A 1 108 ? -8.044 -1.018 21.192 1.00 83.75 108 PRO A CA 1
ATOM 829 C C . PRO A 1 108 ? -7.677 -2.385 20.579 1.00 83.75 108 PRO A C 1
ATOM 831 O O . PRO A 1 108 ? -8.063 -2.642 19.438 1.00 83.75 108 PRO A O 1
ATOM 834 N N . ARG A 1 109 ? -6.988 -3.277 21.312 1.00 90.56 109 ARG A N 1
ATOM 835 C CA . ARG A 1 109 ? -6.647 -4.655 20.902 1.00 90.56 109 ARG A CA 1
ATOM 836 C C . ARG A 1 109 ? -5.972 -4.696 19.536 1.00 90.56 109 ARG A C 1
ATOM 838 O O . ARG A 1 109 ? -6.521 -5.221 18.562 1.00 90.56 109 ARG A O 1
ATOM 845 N N . ILE A 1 110 ? -4.777 -4.127 19.490 1.00 93.00 110 ILE A N 1
ATOM 846 C CA . ILE A 1 110 ? -3.961 -4.043 18.282 1.00 93.00 110 ILE A CA 1
ATOM 847 C C . ILE A 1 110 ? -3.278 -5.386 18.036 1.00 93.00 110 ILE A C 1
ATOM 849 O O . ILE A 1 110 ? -2.643 -5.943 18.928 1.00 93.00 110 ILE A O 1
ATOM 853 N N . ASN A 1 111 ? -3.395 -5.887 16.811 1.00 94.19 111 ASN A N 1
ATOM 854 C CA . ASN A 1 111 ? -2.714 -7.087 16.355 1.00 94.19 111 ASN A CA 1
ATOM 855 C C . ASN A 1 111 ? -1.802 -6.755 15.174 1.00 94.19 111 ASN A C 1
ATOM 857 O O . ASN A 1 111 ? -2.206 -6.042 14.259 1.00 94.19 111 ASN A O 1
ATOM 861 N N . PHE A 1 112 ? -0.585 -7.291 15.177 1.00 94.00 112 PHE A N 1
ATOM 862 C CA . PHE A 1 112 ? 0.262 -7.273 13.990 1.00 94.00 112 PHE A CA 1
ATOM 863 C C . PHE A 1 112 ? -0.157 -8.403 13.050 1.00 94.00 112 PHE A C 1
ATOM 865 O O . PHE A 1 112 ? -0.359 -9.531 13.499 1.00 94.00 112 PHE A O 1
ATOM 872 N N . ASN A 1 113 ? -0.296 -8.089 11.764 1.00 93.06 113 ASN A N 1
ATOM 873 C CA . ASN A 1 113 ? -0.748 -9.039 10.755 1.00 93.06 113 ASN A CA 1
ATOM 874 C C . ASN A 1 113 ? 0.434 -9.572 9.941 1.00 93.06 113 ASN A C 1
ATOM 876 O O . ASN A 1 113 ? 0.756 -10.755 9.998 1.00 93.06 113 ASN A O 1
ATOM 880 N N . ILE A 1 114 ? 1.100 -8.682 9.204 1.00 93.94 114 ILE A N 1
ATOM 881 C CA . ILE A 1 114 ? 2.194 -9.028 8.295 1.00 93.94 114 ILE A CA 1
ATOM 882 C C . ILE A 1 114 ? 3.076 -7.806 8.018 1.00 93.94 114 ILE A C 1
ATOM 884 O O . ILE A 1 114 ? 2.624 -6.663 8.125 1.00 93.94 114 ILE A O 1
ATOM 888 N N . ALA A 1 115 ? 4.336 -8.048 7.652 1.00 94.06 115 ALA A N 1
ATOM 889 C CA . ALA A 1 115 ? 5.239 -7.042 7.107 1.00 94.06 115 ALA A CA 1
ATOM 890 C C . ALA A 1 115 ? 5.527 -7.364 5.635 1.00 94.06 115 ALA A C 1
ATOM 892 O O . ALA A 1 115 ? 6.109 -8.405 5.332 1.00 94.06 115 ALA A O 1
ATOM 893 N N . VAL A 1 116 ? 5.115 -6.473 4.736 1.00 90.31 116 VAL A N 1
ATOM 894 C CA . VAL A 1 116 ? 5.186 -6.658 3.278 1.00 90.31 116 VAL A CA 1
ATOM 895 C C . VAL A 1 116 ? 6.439 -5.974 2.744 1.00 90.31 116 VAL A C 1
ATOM 897 O O . VAL A 1 116 ? 6.646 -4.784 3.006 1.00 90.31 116 VAL A O 1
ATOM 900 N N . ALA A 1 117 ? 7.289 -6.719 2.033 1.00 83.31 117 ALA A N 1
ATOM 901 C CA . ALA A 1 117 ? 8.513 -6.182 1.431 1.00 83.31 117 ALA A CA 1
ATOM 902 C C . ALA A 1 117 ? 8.198 -5.178 0.312 1.00 83.31 117 ALA A C 1
ATOM 904 O O . ALA A 1 117 ? 7.041 -4.993 -0.036 1.00 83.31 117 ALA A O 1
ATOM 905 N N . ALA A 1 118 ? 9.201 -4.493 -0.238 1.00 80.62 118 ALA A N 1
ATOM 906 C CA . ALA A 1 118 ? 9.014 -3.685 -1.446 1.00 80.62 118 ALA A CA 1
ATOM 907 C C . ALA A 1 118 ? 8.864 -4.574 -2.691 1.00 80.62 118 ALA A C 1
ATOM 909 O O . ALA A 1 118 ? 9.504 -5.622 -2.762 1.00 80.62 118 ALA A O 1
ATOM 910 N N . ASN A 1 119 ? 8.092 -4.116 -3.682 1.00 76.56 119 ASN A N 1
ATOM 911 C CA . ASN A 1 119 ? 7.755 -4.876 -4.898 1.00 76.56 119 ASN A CA 1
ATOM 912 C C . ASN A 1 119 ? 7.077 -6.225 -4.604 1.00 76.56 119 ASN A C 1
ATOM 914 O O . ASN A 1 119 ? 7.367 -7.225 -5.259 1.00 76.56 119 ASN A O 1
ATOM 918 N N . ASP A 1 120 ? 6.210 -6.255 -3.596 1.00 77.19 120 ASP A N 1
ATOM 919 C CA . ASP A 1 120 ? 5.564 -7.466 -3.099 1.00 77.19 120 ASP A CA 1
ATOM 920 C C . ASP A 1 120 ? 4.041 -7.275 -3.024 1.00 77.19 120 ASP A C 1
ATOM 922 O O . ASP A 1 120 ? 3.515 -6.159 -3.116 1.00 77.19 120 ASP A O 1
ATOM 926 N N . VAL A 1 121 ? 3.313 -8.377 -2.877 1.00 82.19 121 VAL A N 1
ATOM 927 C CA . VAL A 1 121 ? 1.851 -8.391 -2.819 1.00 82.19 121 VAL A CA 1
ATOM 928 C C . VAL A 1 121 ? 1.369 -9.242 -1.658 1.00 82.19 121 VAL A C 1
ATOM 930 O O . VAL A 1 121 ? 1.845 -10.347 -1.411 1.00 82.19 121 VAL A O 1
ATOM 933 N N . THR A 1 122 ? 0.362 -8.743 -0.950 1.00 86.25 122 THR A N 1
ATOM 934 C CA . THR A 1 122 ? -0.348 -9.520 0.061 1.00 86.25 122 THR A CA 1
ATOM 935 C C . THR A 1 122 ? -1.855 -9.380 -0.099 1.00 86.25 122 THR A C 1
ATOM 937 O O . THR A 1 122 ? -2.372 -8.328 -0.484 1.00 86.25 122 THR A O 1
ATOM 940 N N . VAL A 1 123 ? -2.565 -10.465 0.199 1.00 91.69 123 VAL A N 1
ATOM 941 C CA . VAL A 1 123 ? -4.024 -10.533 0.165 1.00 91.69 123 VAL A CA 1
ATOM 942 C C . VAL A 1 123 ? -4.523 -10.747 1.588 1.00 91.69 123 VAL A C 1
ATOM 944 O O . VAL A 1 123 ? -4.168 -11.717 2.252 1.00 91.69 123 VAL A O 1
ATOM 947 N N . LEU A 1 124 ? -5.356 -9.824 2.054 1.00 93.56 124 LEU A N 1
ATOM 948 C CA . LEU A 1 124 ? -6.041 -9.873 3.337 1.00 93.56 124 LEU A CA 1
ATOM 949 C C . LEU A 1 124 ? -7.481 -10.341 3.098 1.00 93.56 124 LEU A C 1
ATOM 951 O O . LEU A 1 124 ? -8.419 -9.542 3.015 1.00 93.56 124 LEU A O 1
ATOM 955 N N . ASP A 1 125 ? -7.665 -11.655 2.955 1.00 89.25 125 ASP A N 1
ATOM 956 C CA . ASP A 1 125 ? -8.978 -12.256 2.671 1.00 89.25 125 ASP A CA 1
ATOM 957 C C . ASP A 1 125 ? -10.013 -11.976 3.770 1.00 89.25 125 ASP A C 1
ATOM 959 O O . ASP A 1 125 ? -11.207 -11.840 3.497 1.00 89.25 125 ASP A O 1
ATOM 963 N N . ASN A 1 126 ? -9.557 -11.813 5.016 1.00 91.00 126 ASN A N 1
ATOM 964 C CA . ASN A 1 126 ? -10.403 -11.483 6.163 1.00 91.00 126 ASN A CA 1
ATOM 965 C C . ASN A 1 126 ? -11.136 -10.139 6.011 1.00 91.00 126 ASN A C 1
ATOM 967 O O . ASN A 1 126 ? -12.180 -9.956 6.636 1.00 91.00 126 ASN A O 1
ATOM 971 N N . CYS A 1 127 ? -10.603 -9.208 5.214 1.00 92.94 127 CYS A N 1
ATOM 972 C CA . CYS A 1 127 ? -11.199 -7.897 4.952 1.00 92.94 127 CYS A CA 1
ATOM 973 C C . CYS A 1 127 ? -11.365 -7.578 3.460 1.00 92.94 127 CYS A C 1
ATOM 975 O O . CYS A 1 127 ? -11.725 -6.452 3.110 1.00 92.94 127 CYS A O 1
ATOM 977 N N . ARG A 1 128 ? -11.148 -8.575 2.593 1.00 95.06 128 ARG A N 1
ATOM 978 C CA . ARG A 1 128 ? -11.218 -8.479 1.129 1.00 95.06 128 ARG A CA 1
ATOM 979 C C . ARG A 1 128 ? -10.389 -7.328 0.563 1.00 95.06 128 ARG A C 1
ATOM 981 O O . ARG A 1 128 ? -10.893 -6.495 -0.196 1.00 95.06 128 ARG A O 1
ATOM 988 N N . LEU A 1 129 ? -9.123 -7.274 0.964 1.00 95.12 129 LEU A N 1
ATOM 989 C CA . LEU A 1 129 ? -8.188 -6.234 0.551 1.00 95.12 129 LEU A CA 1
ATOM 990 C C . LEU A 1 129 ? -6.931 -6.849 -0.072 1.00 95.12 129 LEU A C 1
ATOM 992 O O . LEU A 1 129 ? -6.356 -7.783 0.473 1.00 95.12 129 LEU A O 1
ATOM 996 N N . VAL A 1 130 ? -6.485 -6.297 -1.192 1.00 93.50 130 VAL A N 1
ATOM 997 C CA . VAL A 1 130 ? -5.168 -6.540 -1.782 1.00 93.50 130 VAL A CA 1
ATOM 998 C C . VAL A 1 130 ? -4.294 -5.329 -1.494 1.00 93.50 130 VAL A C 1
ATOM 1000 O O . VAL A 1 130 ? -4.713 -4.187 -1.711 1.00 93.50 130 VAL A O 1
ATOM 1003 N N . VAL A 1 131 ? -3.084 -5.580 -1.007 1.00 93.81 131 VAL A N 1
ATOM 1004 C CA . VAL A 1 131 ? -2.061 -4.563 -0.773 1.00 93.81 131 VAL A CA 1
ATOM 1005 C C . VAL A 1 131 ? -0.852 -4.909 -1.628 1.00 93.81 131 VAL A C 1
ATOM 1007 O O . VAL A 1 131 ? -0.260 -5.974 -1.475 1.00 93.81 131 VAL A O 1
ATOM 1010 N N . LEU A 1 132 ? -0.495 -3.992 -2.516 1.00 88.50 132 LEU A N 1
ATOM 1011 C CA . LEU A 1 132 ? 0.682 -4.050 -3.367 1.00 88.50 132 LEU A CA 1
ATOM 1012 C C . LEU A 1 132 ? 1.664 -2.975 -2.926 1.00 88.50 132 LEU A C 1
ATOM 1014 O O . LEU A 1 132 ? 1.296 -1.821 -2.705 1.00 88.50 132 LEU A O 1
ATOM 1018 N N . THR A 1 133 ? 2.926 -3.342 -2.805 1.00 83.88 133 THR A N 1
ATOM 1019 C CA . THR A 1 133 ? 4.013 -2.407 -2.533 1.00 83.88 133 THR A CA 1
ATOM 1020 C C . THR A 1 133 ? 4.854 -2.264 -3.792 1.00 83.88 133 THR A C 1
ATOM 1022 O O . THR A 1 133 ? 5.186 -3.237 -4.460 1.00 83.88 133 THR A O 1
ATOM 1025 N N . GLY A 1 134 ? 5.192 -1.032 -4.147 1.00 79.62 134 GLY A N 1
ATOM 1026 C CA . GLY A 1 134 ? 6.142 -0.737 -5.211 1.00 79.62 134 GLY A CA 1
ATOM 1027 C C . GLY A 1 134 ? 7.554 -0.551 -4.666 1.00 79.62 134 GLY A C 1
ATOM 1028 O O . GLY A 1 134 ? 7.867 -0.906 -3.526 1.00 79.62 134 GLY A O 1
ATOM 1029 N N . GLY A 1 135 ? 8.401 0.058 -5.492 1.00 79.00 135 GLY A N 1
ATOM 1030 C CA . GLY A 1 135 ? 9.739 0.473 -5.098 1.00 79.00 135 GLY A CA 1
ATOM 1031 C C . GLY A 1 135 ? 9.740 1.647 -4.117 1.00 79.00 135 GLY A C 1
ATOM 1032 O O . GLY A 1 135 ? 8.735 2.334 -3.901 1.00 79.00 135 GLY A O 1
ATOM 1033 N N . PHE A 1 136 ? 10.914 1.893 -3.539 1.00 79.69 136 PHE A N 1
ATOM 1034 C CA . PHE A 1 136 ? 11.153 3.083 -2.735 1.00 79.69 136 PHE A CA 1
ATOM 1035 C C . PHE A 1 136 ? 11.330 4.318 -3.623 1.00 79.69 136 PHE A C 1
ATOM 1037 O O . PHE A 1 136 ? 12.046 4.273 -4.623 1.00 79.69 136 PHE A O 1
ATOM 1044 N N . SER A 1 137 ? 10.725 5.435 -3.225 1.00 78.69 137 SER A N 1
ATOM 1045 C CA . SER A 1 137 ? 10.907 6.744 -3.852 1.00 78.69 137 SER A CA 1
ATOM 1046 C C . SER A 1 137 ? 11.701 7.690 -2.940 1.00 78.69 137 SER A C 1
ATOM 1048 O O . SER A 1 137 ? 11.894 7.439 -1.746 1.00 78.69 137 SER A O 1
ATOM 1050 N N . ASN A 1 138 ? 12.216 8.777 -3.528 1.00 63.81 138 ASN A N 1
ATOM 1051 C CA . ASN A 1 138 ? 12.887 9.875 -2.825 1.00 63.81 138 ASN A CA 1
ATOM 1052 C C . ASN A 1 138 ? 14.027 9.426 -1.880 1.00 63.81 138 ASN A C 1
ATOM 1054 O O . ASN A 1 138 ? 13.959 9.590 -0.662 1.00 63.81 138 ASN A O 1
ATOM 1058 N N . GLY A 1 139 ? 15.064 8.794 -2.442 1.00 66.50 139 GLY A N 1
ATOM 1059 C CA . GLY A 1 139 ? 16.268 8.408 -1.693 1.00 66.50 139 GLY A CA 1
ATOM 1060 C C . GLY A 1 139 ? 16.072 7.281 -0.671 1.00 66.50 139 GLY A C 1
ATOM 1061 O O . GLY A 1 139 ? 16.938 7.086 0.176 1.00 66.50 139 GLY A O 1
ATOM 1062 N N . GLY A 1 140 ? 14.955 6.547 -0.736 1.00 75.44 140 GLY A N 1
ATOM 1063 C CA . GLY A 1 140 ? 14.684 5.403 0.137 1.00 75.44 140 GLY A CA 1
ATOM 1064 C C . GLY A 1 140 ? 13.744 5.691 1.306 1.00 75.44 140 GLY A C 1
ATOM 1065 O O . GLY A 1 140 ? 13.399 4.757 2.016 1.00 75.44 140 GLY A O 1
ATOM 1066 N N . GLY A 1 141 ? 13.328 6.946 1.522 1.00 85.00 141 GLY A N 1
ATOM 1067 C CA . GLY A 1 141 ? 12.525 7.346 2.691 1.00 85.00 141 GLY A CA 1
ATOM 1068 C C . GLY A 1 141 ? 11.005 7.251 2.515 1.00 85.00 141 GLY A C 1
ATOM 1069 O O . GLY A 1 141 ? 10.257 7.529 3.457 1.00 85.00 141 GLY A O 1
ATOM 1070 N N . LYS A 1 142 ? 10.534 6.913 1.310 1.00 90.69 142 LYS A N 1
ATOM 1071 C CA . LYS A 1 142 ? 9.120 6.687 0.993 1.00 90.69 142 LYS A CA 1
ATOM 1072 C C . LYS A 1 142 ? 8.956 5.421 0.168 1.00 90.69 142 LYS A C 1
ATOM 1074 O O . LYS A 1 142 ? 9.863 5.060 -0.576 1.00 90.69 142 LYS A O 1
ATOM 1079 N N . ILE A 1 143 ? 7.797 4.782 0.254 1.00 90.25 143 ILE A N 1
ATOM 1080 C CA . ILE A 1 143 ? 7.437 3.625 -0.569 1.00 90.25 143 ILE A CA 1
ATOM 1081 C C . ILE A 1 143 ? 6.084 3.849 -1.237 1.00 90.25 143 ILE A C 1
ATOM 1083 O O . ILE A 1 143 ? 5.169 4.422 -0.637 1.00 90.25 143 ILE A O 1
ATOM 1087 N N . VAL A 1 144 ? 5.954 3.390 -2.479 1.00 87.56 144 VAL A N 1
ATOM 1088 C CA . VAL A 1 144 ? 4.664 3.374 -3.173 1.00 87.56 144 VAL A CA 1
ATOM 1089 C C . VAL A 1 144 ? 3.830 2.218 -2.627 1.00 87.56 144 VAL A C 1
ATOM 1091 O O . VAL A 1 144 ? 4.296 1.083 -2.576 1.00 87.56 144 VAL A O 1
ATOM 1094 N N . VAL A 1 145 ? 2.593 2.489 -2.227 1.00 92.88 145 VAL A N 1
ATOM 1095 C CA . VAL A 1 145 ? 1.631 1.481 -1.773 1.00 92.88 145 VAL A CA 1
ATOM 1096 C C . VAL A 1 145 ? 0.350 1.629 -2.562 1.00 92.88 145 VAL A C 1
ATOM 1098 O O . VAL A 1 145 ? -0.212 2.718 -2.663 1.00 92.88 145 VAL A O 1
ATOM 1101 N N . LYS A 1 146 ? -0.132 0.516 -3.092 1.00 91.06 146 LYS A N 1
ATOM 1102 C CA . LYS A 1 146 ? -1.388 0.412 -3.810 1.00 91.06 146 LYS A CA 1
ATOM 1103 C C . LYS A 1 146 ? -2.325 -0.492 -3.026 1.00 91.06 146 LYS A C 1
ATOM 1105 O O . LYS A 1 146 ? -1.939 -1.568 -2.578 1.00 91.06 146 LYS A O 1
ATOM 1110 N N . VAL A 1 147 ? -3.557 -0.047 -2.830 1.00 95.06 147 VAL A N 1
ATOM 1111 C CA . VAL A 1 147 ? -4.580 -0.811 -2.109 1.00 95.06 147 VAL A CA 1
ATOM 1112 C C . VAL A 1 147 ? -5.832 -0.944 -2.953 1.00 95.06 147 VAL A C 1
ATOM 1114 O O . VAL A 1 147 ? -6.323 0.038 -3.507 1.00 95.06 147 VAL A O 1
ATOM 1117 N N . CYS A 1 148 ? -6.361 -2.157 -3.040 1.00 93.19 148 CYS A N 1
ATOM 1118 C CA . CYS A 1 148 ? -7.593 -2.454 -3.756 1.00 93.19 148 CYS A CA 1
ATOM 1119 C C . CYS A 1 148 ? -8.496 -3.324 -2.893 1.00 93.19 148 CYS A C 1
ATOM 1121 O O . CYS A 1 148 ? -8.046 -4.304 -2.305 1.00 93.19 148 CYS A O 1
ATOM 1123 N N . ARG A 1 149 ? -9.784 -2.980 -2.822 1.00 94.69 149 ARG A N 1
ATOM 1124 C CA . ARG A 1 149 ? -10.792 -3.853 -2.211 1.00 94.69 149 ARG A CA 1
ATOM 1125 C C . ARG A 1 149 ? -11.473 -4.692 -3.283 1.00 94.69 149 ARG A C 1
ATOM 1127 O O . ARG A 1 149 ? -11.696 -4.197 -4.386 1.00 94.69 149 ARG A O 1
ATOM 1134 N N . PHE A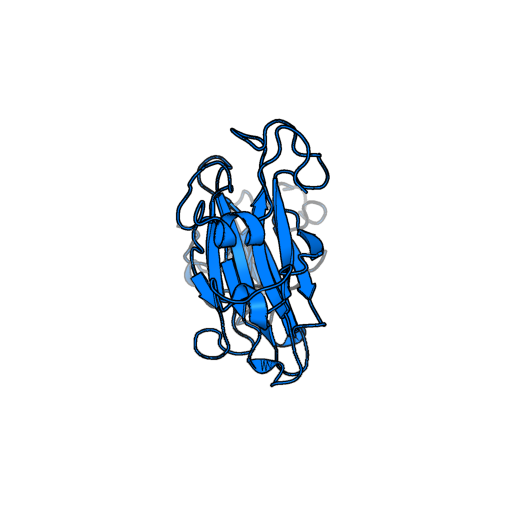 1 150 ? -11.879 -5.906 -2.939 1.00 92.31 150 PHE A N 1
ATOM 1135 C CA . PHE A 1 150 ? -12.612 -6.791 -3.844 1.00 92.31 150 PHE A CA 1
ATOM 1136 C C . PHE A 1 150 ? -13.939 -7.264 -3.251 1.00 92.31 150 PHE A C 1
ATOM 1138 O O . PHE A 1 150 ? -14.161 -7.232 -2.038 1.00 92.31 150 PHE A O 1
ATOM 1145 N N . SER A 1 151 ? -14.859 -7.682 -4.118 1.00 90.44 151 SER A N 1
ATOM 1146 C CA . SER A 1 151 ? -16.177 -8.166 -3.709 1.00 90.44 151 SER A CA 1
ATOM 1147 C C . SER A 1 151 ? -16.199 -9.678 -3.534 1.00 90.44 151 SER A C 1
ATOM 1149 O O . SER A 1 151 ? -16.684 -10.144 -2.501 1.00 90.44 151 SER A O 1
ATOM 1151 N N . SER A 1 152 ? -15.656 -10.426 -4.492 1.00 85.69 152 SER A N 1
ATOM 1152 C CA . SER A 1 152 ? -15.751 -11.892 -4.533 1.00 85.69 152 SER A CA 1
ATOM 1153 C C . SER A 1 152 ? -14.379 -12.554 -4.509 1.00 85.69 152 SER A C 1
ATOM 1155 O O . SER A 1 152 ? -14.199 -13.535 -3.794 1.00 85.69 152 SER A O 1
ATOM 1157 N N . SER A 1 153 ? -13.415 -12.017 -5.259 1.00 85.94 153 SER A N 1
ATOM 1158 C CA . SER A 1 153 ? -12.061 -12.573 -5.356 1.00 85.94 153 SER A CA 1
ATOM 1159 C C . SER A 1 153 ? -11.007 -11.484 -5.537 1.00 85.94 153 SER A C 1
ATOM 1161 O O . SER A 1 153 ? -11.261 -10.476 -6.195 1.00 85.94 153 SER A O 1
ATOM 1163 N N . SER A 1 154 ? -9.799 -11.721 -5.018 1.00 81.81 154 SER A N 1
ATOM 1164 C CA . SER A 1 154 ? -8.635 -10.845 -5.203 1.00 81.81 154 SER A CA 1
ATOM 1165 C C . SER A 1 154 ? -8.264 -10.641 -6.675 1.00 81.81 154 SER A C 1
ATOM 1167 O O . SER A 1 154 ? -7.681 -9.618 -7.012 1.00 81.81 154 SER A O 1
ATOM 1169 N N . SER A 1 155 ? -8.681 -11.542 -7.571 1.00 76.88 155 SER A N 1
ATOM 1170 C CA . SER A 1 155 ? -8.522 -11.399 -9.025 1.00 76.88 155 SER A CA 1
ATOM 1171 C C . SER A 1 155 ? -9.296 -10.221 -9.631 1.00 76.88 155 SER A C 1
ATOM 1173 O O . SER A 1 155 ? -9.030 -9.841 -10.765 1.00 76.88 155 SER A O 1
ATOM 1175 N N . GLU A 1 156 ? -10.269 -9.652 -8.911 1.00 82.50 156 GLU A N 1
ATOM 1176 C CA . GLU A 1 156 ? -10.955 -8.415 -9.318 1.00 82.50 156 GLU A CA 1
ATOM 1177 C C . GLU A 1 156 ? -10.044 -7.191 -9.194 1.00 82.50 156 GLU A C 1
ATOM 1179 O O . GLU A 1 156 ? -10.253 -6.194 -9.880 1.00 82.50 156 GLU A O 1
ATOM 1184 N N . CYS A 1 157 ? -9.046 -7.261 -8.312 1.00 80.38 157 CYS A N 1
ATOM 1185 C CA . CYS A 1 157 ? -8.031 -6.237 -8.156 1.00 80.38 157 CYS A CA 1
ATOM 1186 C C . CYS A 1 157 ? -6.993 -6.390 -9.257 1.00 80.38 157 CYS A C 1
ATOM 1188 O O . CYS A 1 157 ? -5.898 -6.910 -9.051 1.00 80.38 157 CYS A O 1
ATOM 1190 N N . VAL A 1 158 ? -7.372 -5.928 -10.442 1.00 68.81 158 VAL A N 1
ATOM 1191 C CA . VAL A 1 158 ? -6.463 -5.787 -11.568 1.00 68.81 158 VAL A CA 1
ATOM 1192 C C . VAL A 1 158 ? -5.822 -4.413 -11.425 1.00 68.81 158 VAL A C 1
ATOM 1194 O O . VAL A 1 158 ? -6.509 -3.389 -11.429 1.00 68.81 158 VAL A O 1
ATOM 1197 N N . GLU A 1 159 ? -4.508 -4.382 -11.220 1.00 58.03 159 GLU A N 1
ATOM 1198 C CA . GLU A 1 159 ? -3.758 -3.141 -11.382 1.00 58.03 159 GLU A CA 1
ATOM 1199 C C . GLU A 1 159 ? -4.050 -2.615 -12.788 1.00 58.03 159 GLU A C 1
ATOM 1201 O O . GLU A 1 159 ? -3.966 -3.395 -13.741 1.00 58.03 159 GLU A O 1
ATOM 1206 N N . PRO A 1 160 ? -4.382 -1.325 -12.961 1.00 50.22 160 PRO A N 1
ATOM 1207 C CA . PRO A 1 160 ? -4.165 -0.664 -14.237 1.00 50.22 160 PRO A CA 1
ATOM 1208 C C . PRO A 1 160 ? -2.642 -0.695 -14.490 1.00 50.22 160 PRO A C 1
ATOM 1210 O O . PRO A 1 160 ? -1.920 0.215 -14.089 1.00 50.22 160 PRO A O 1
ATOM 1213 N N . GLY A 1 161 ? -2.174 -1.839 -15.005 1.00 45.34 161 GLY A N 1
ATOM 1214 C CA . GLY A 1 161 ? -0.787 -2.272 -15.172 1.00 45.34 161 GLY A CA 1
ATOM 1215 C C . GLY A 1 161 ? -0.239 -3.205 -14.086 1.00 45.34 161 GLY A C 1
ATOM 1216 O O . GLY A 1 161 ? 0.231 -2.716 -13.063 1.00 45.34 161 GLY A O 1
ATOM 1217 N N . LEU A 1 162 ? -0.177 -4.542 -14.215 1.00 46.84 162 LEU A N 1
ATOM 1218 C CA . LEU A 1 162 ? 0.287 -5.325 -15.371 1.00 46.84 162 LEU A CA 1
ATOM 1219 C C . LEU A 1 162 ? 0.199 -6.853 -15.131 1.00 46.84 162 LEU A C 1
ATOM 1221 O O . LEU A 1 162 ? 0.594 -7.309 -14.059 1.00 46.84 162 LEU A O 1
ATOM 1225 N N . PRO A 1 163 ? -0.143 -7.672 -16.142 1.00 48.94 163 PRO A N 1
ATOM 1226 C CA . PRO A 1 163 ? 0.891 -8.547 -16.693 1.00 48.94 163 PRO A CA 1
ATOM 1227 C C . PRO A 1 163 ? 1.167 -8.145 -18.128 1.00 48.94 163 PRO A C 1
ATOM 1229 O O . PRO A 1 163 ? 0.264 -8.106 -18.962 1.00 48.94 163 PRO A O 1
ATOM 1232 N N . GLY A 1 164 ? 2.431 -7.847 -18.406 1.00 59.31 164 GLY A N 1
ATOM 1233 C CA . GLY A 1 164 ? 2.857 -7.707 -19.780 1.00 59.31 164 GLY A CA 1
ATOM 1234 C C . GLY A 1 164 ? 2.658 -9.054 -20.439 1.00 59.31 164 GLY A C 1
ATOM 1235 O O . GLY A 1 164 ? 2.581 -10.090 -19.764 1.00 59.31 164 GLY A O 1
ATOM 1236 N N . CYS A 1 165 ? 2.557 -9.052 -21.756 1.00 61.84 165 CYS A N 1
ATOM 1237 C CA . CYS A 1 165 ? 2.474 -10.282 -22.523 1.00 61.84 165 CYS A CA 1
ATOM 1238 C C . CYS A 1 165 ? 3.491 -11.317 -22.036 1.00 61.84 165 CYS A C 1
ATOM 1240 O O . CYS A 1 165 ? 4.602 -10.954 -21.685 1.00 61.84 165 CYS A O 1
ATOM 1242 N N . SER A 1 166 ? 3.164 -12.608 -21.954 1.00 70.62 166 SER A N 1
ATOM 1243 C CA . SER A 1 166 ? 4.198 -13.586 -21.589 1.00 70.62 166 SER A CA 1
ATOM 1244 C C . SER A 1 166 ? 5.282 -13.563 -22.664 1.00 70.62 166 SER A C 1
ATOM 1246 O O . SER A 1 166 ? 4.977 -13.795 -23.833 1.00 70.62 166 SER A O 1
ATOM 1248 N N . ARG A 1 167 ? 6.529 -13.244 -22.288 1.00 74.12 167 ARG A N 1
ATOM 1249 C CA . ARG A 1 167 ? 7.647 -13.258 -23.234 1.00 74.12 167 ARG A CA 1
ATOM 1250 C C . ARG A 1 167 ? 7.834 -14.696 -23.717 1.00 74.12 167 ARG A C 1
ATOM 1252 O O . ARG A 1 167 ? 8.105 -15.555 -22.880 1.00 74.12 167 ARG A O 1
ATOM 1259 N N . PRO A 1 168 ? 7.724 -14.982 -25.019 1.00 76.19 168 PRO A N 1
ATOM 1260 C CA . PRO A 1 168 ? 8.118 -16.285 -25.528 1.00 76.19 168 PRO A CA 1
ATOM 1261 C C . PRO A 1 168 ? 9.620 -16.499 -25.322 1.00 76.19 168 PRO A C 1
ATOM 1263 O O . PRO A 1 168 ? 10.405 -15.570 -25.516 1.00 76.19 168 PRO A O 1
ATOM 1266 N N . ASP A 1 169 ? 10.037 -17.719 -24.988 1.00 75.25 169 ASP A N 1
ATOM 1267 C CA . ASP A 1 169 ? 11.449 -18.032 -24.714 1.00 75.25 169 ASP A CA 1
ATOM 1268 C C . ASP A 1 169 ? 12.370 -17.694 -25.895 1.00 75.25 169 ASP A C 1
ATOM 1270 O O . ASP A 1 169 ? 13.495 -17.251 -25.695 1.00 75.25 169 ASP A O 1
ATOM 1274 N N . PHE A 1 170 ? 11.862 -17.817 -27.126 1.00 75.88 170 PHE A N 1
ATOM 1275 C CA . PHE A 1 170 ? 12.580 -17.499 -28.363 1.00 75.88 170 PHE A CA 1
ATOM 1276 C C . PHE A 1 170 ? 12.663 -15.995 -28.679 1.00 75.88 170 PHE A C 1
ATOM 1278 O O . PHE A 1 170 ? 13.396 -15.593 -29.584 1.00 75.88 170 PHE A O 1
ATOM 1285 N N . TRP A 1 171 ? 11.891 -15.155 -27.989 1.00 76.50 171 TRP A N 1
ATOM 1286 C CA . TRP A 1 171 ? 11.756 -13.740 -28.314 1.00 76.50 171 TRP A CA 1
ATOM 1287 C C . TRP A 1 171 ? 12.745 -12.903 -27.503 1.00 76.50 171 TRP A C 1
ATOM 1289 O O . TRP A 1 171 ? 12.729 -12.924 -26.273 1.00 76.50 171 TRP A O 1
ATOM 1299 N N . CYS A 1 172 ? 13.601 -12.145 -28.190 1.00 76.88 172 CYS A N 1
ATOM 1300 C CA . CYS A 1 172 ? 14.692 -11.396 -27.566 1.00 76.88 172 CYS A CA 1
ATOM 1301 C C . CYS A 1 172 ? 15.631 -12.277 -26.706 1.00 76.88 172 CYS A C 1
ATOM 1303 O O . CYS A 1 172 ? 15.971 -11.943 -25.566 1.00 76.88 172 CYS A O 1
ATOM 1305 N N . ASP A 1 173 ? 15.992 -13.455 -27.221 1.00 76.69 173 ASP A N 1
ATOM 1306 C CA . ASP A 1 173 ? 16.942 -14.370 -26.586 1.00 76.69 173 ASP A CA 1
ATOM 1307 C C . ASP A 1 173 ? 18.347 -14.211 -27.195 1.00 76.69 173 ASP A C 1
ATOM 1309 O O . ASP A 1 173 ? 18.534 -14.531 -28.374 1.00 76.69 173 ASP A O 1
ATOM 1313 N N . PRO A 1 174 ? 19.348 -13.777 -26.405 1.00 65.75 174 PRO A N 1
ATOM 1314 C CA . PRO A 1 174 ? 20.736 -13.662 -26.849 1.00 65.75 174 PRO A CA 1
ATOM 1315 C C . PRO A 1 174 ? 21.321 -14.962 -27.417 1.00 65.75 174 PRO A C 1
ATOM 1317 O O . PRO A 1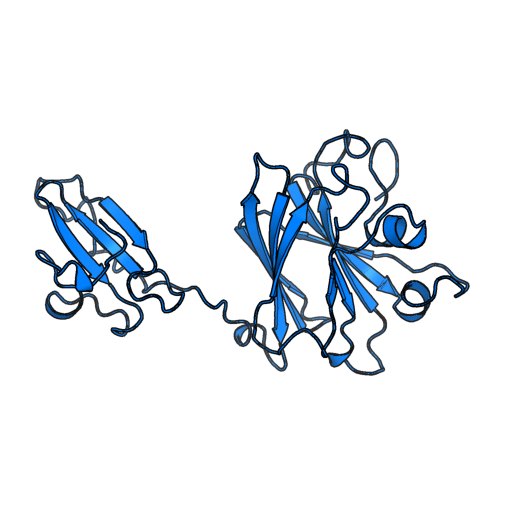 174 ? 22.228 -14.909 -28.241 1.00 65.75 174 PRO A O 1
ATOM 1320 N N . ASN A 1 175 ? 20.807 -16.128 -27.007 1.00 69.81 175 ASN A N 1
ATOM 1321 C CA . ASN A 1 175 ? 21.292 -17.429 -27.480 1.00 69.81 175 ASN A CA 1
ATOM 1322 C C . ASN A 1 175 ? 20.738 -17.812 -28.862 1.00 69.81 175 ASN A C 1
ATOM 1324 O O . ASN A 1 175 ? 21.336 -18.632 -29.556 1.00 69.81 175 ASN A O 1
ATOM 1328 N N . ASN A 1 176 ? 19.613 -17.214 -29.267 1.00 66.75 176 ASN A N 1
ATOM 1329 C CA . ASN A 1 176 ? 19.018 -17.372 -30.598 1.00 66.75 176 ASN A CA 1
ATOM 1330 C C . ASN A 1 176 ? 19.445 -16.259 -31.570 1.00 66.75 176 ASN A C 1
ATOM 1332 O O . ASN A 1 176 ? 19.209 -16.361 -32.776 1.00 66.75 176 ASN A O 1
ATOM 1336 N N . ALA A 1 177 ? 20.102 -15.213 -31.063 1.00 61.06 177 ALA A N 1
ATOM 1337 C CA . ALA A 1 177 ? 20.719 -14.171 -31.864 1.00 61.06 177 ALA A CA 1
ATOM 1338 C C . ALA A 1 177 ? 21.936 -14.749 -32.601 1.00 61.06 177 ALA A C 1
ATOM 1340 O O . ALA A 1 177 ? 23.014 -14.929 -32.040 1.00 61.06 177 ALA A O 1
ATOM 1341 N N . ASN A 1 178 ? 21.758 -15.060 -33.880 1.00 58.97 178 ASN A N 1
ATOM 1342 C CA . ASN A 1 178 ? 22.804 -15.454 -34.819 1.00 58.97 178 ASN A CA 1
ATOM 1343 C C . ASN A 1 178 ? 24.035 -14.520 -34.771 1.00 58.97 178 ASN A C 1
ATOM 1345 O O . ASN A 1 178 ? 24.114 -13.530 -35.487 1.00 58.97 178 ASN A O 1
ATOM 1349 N N . ASN A 1 179 ? 25.029 -14.861 -33.946 1.00 54.56 179 ASN A N 1
ATOM 1350 C CA . ASN A 1 179 ? 26.342 -14.210 -33.819 1.00 54.56 179 ASN A CA 1
ATOM 1351 C C . ASN A 1 179 ? 26.345 -12.681 -33.580 1.00 54.56 179 ASN A C 1
ATOM 1353 O O . ASN A 1 179 ? 27.410 -12.070 -33.654 1.00 54.56 179 ASN A O 1
ATOM 1357 N N . ASN A 1 180 ? 25.204 -12.068 -33.244 1.00 58.44 180 ASN A N 1
ATOM 1358 C CA . ASN A 1 180 ? 25.087 -10.650 -32.883 1.00 58.44 180 ASN A CA 1
ATOM 1359 C C . ASN A 1 180 ? 24.435 -10.491 -31.498 1.00 58.44 180 ASN A C 1
ATOM 1361 O O . ASN A 1 180 ? 23.400 -9.856 -31.338 1.00 58.44 180 ASN A O 1
ATOM 1365 N N . ALA A 1 181 ? 25.037 -11.146 -30.503 1.00 58.12 181 ALA A N 1
ATOM 1366 C CA . ALA A 1 181 ? 24.454 -11.539 -29.215 1.00 58.12 181 ALA A CA 1
ATOM 1367 C C . ALA A 1 181 ? 24.079 -10.417 -28.218 1.00 58.12 181 ALA A C 1
ATOM 1369 O O . ALA A 1 181 ? 23.867 -10.703 -27.043 1.00 58.12 181 ALA A O 1
ATOM 1370 N N . ASN A 1 182 ? 23.969 -9.159 -28.646 1.00 68.88 182 ASN A N 1
ATOM 1371 C CA . ASN A 1 182 ? 23.611 -8.045 -27.761 1.00 68.88 182 ASN A CA 1
ATOM 1372 C C . ASN A 1 182 ? 22.205 -7.533 -28.086 1.00 68.88 182 ASN A C 1
ATOM 1374 O O . ASN A 1 182 ? 22.022 -6.389 -28.501 1.00 68.88 182 ASN A O 1
ATOM 1378 N N . TRP A 1 183 ? 21.216 -8.409 -27.916 1.00 78.88 183 TRP A N 1
ATOM 1379 C CA . TRP A 1 183 ? 19.810 -8.020 -27.942 1.00 78.88 183 TRP A CA 1
ATOM 1380 C C . TRP A 1 183 ? 19.421 -7.461 -26.573 1.00 78.88 183 TRP A C 1
ATOM 1382 O O . TRP A 1 183 ? 19.619 -8.115 -25.548 1.00 78.88 183 TRP A O 1
ATOM 1392 N N . GLU A 1 184 ? 18.875 -6.252 -26.549 1.00 80.12 184 GLU A N 1
ATOM 1393 C CA . GLU A 1 184 ? 18.383 -5.607 -25.339 1.00 80.12 184 GLU A CA 1
ATOM 1394 C C . GLU A 1 184 ? 16.880 -5.837 -25.203 1.00 80.12 184 GLU A C 1
ATOM 1396 O O . GLU A 1 184 ? 16.081 -5.407 -26.036 1.00 80.12 184 GLU A O 1
ATOM 1401 N N . LEU A 1 185 ? 16.498 -6.508 -24.119 1.00 79.00 185 LEU A N 1
ATOM 1402 C CA . LEU A 1 185 ? 15.109 -6.662 -23.719 1.00 79.00 185 LEU A CA 1
ATOM 1403 C C . LEU A 1 185 ? 14.728 -5.545 -22.751 1.00 79.00 185 LEU A C 1
ATOM 1405 O O . LEU A 1 185 ? 15.384 -5.353 -21.725 1.00 79.00 185 LEU A O 1
ATOM 1409 N N . ARG A 1 186 ? 13.623 -4.868 -23.037 1.00 76.56 186 ARG A N 1
ATOM 1410 C CA . ARG A 1 186 ? 13.051 -3.827 -22.185 1.00 76.56 186 ARG A CA 1
ATOM 1411 C C . ARG A 1 186 ? 11.549 -4.033 -22.037 1.00 76.56 186 ARG A C 1
ATOM 1413 O O . ARG A 1 186 ? 10.915 -4.693 -22.858 1.00 76.56 186 ARG A O 1
ATOM 1420 N N . GLN A 1 187 ? 10.997 -3.465 -20.975 1.00 76.06 187 GLN A N 1
ATOM 1421 C CA . GLN A 1 187 ? 9.558 -3.365 -20.777 1.00 76.06 187 GLN A CA 1
ATOM 1422 C C . GLN A 1 187 ? 9.162 -1.895 -20.774 1.00 76.06 187 GLN A C 1
ATOM 1424 O O . GLN A 1 187 ? 9.787 -1.101 -20.070 1.00 76.06 187 GLN A O 1
ATOM 1429 N N . ALA A 1 188 ? 8.144 -1.548 -21.549 1.00 71.81 188 ALA A N 1
ATOM 1430 C CA . ALA A 1 188 ? 7.603 -0.198 -21.612 1.00 71.81 188 ALA A CA 1
ATOM 1431 C C . ALA A 1 188 ? 6.121 -0.276 -21.970 1.00 71.81 188 ALA A C 1
ATOM 1433 O O . ALA A 1 188 ? 5.745 -1.101 -22.786 1.00 71.81 188 ALA A O 1
ATOM 1434 N N . ASP A 1 189 ? 5.287 0.562 -21.364 1.00 73.25 189 ASP A N 1
ATOM 1435 C CA . ASP A 1 189 ? 3.885 0.726 -21.759 1.00 73.25 189 ASP A CA 1
ATOM 1436 C C . ASP A 1 189 ? 3.862 1.518 -23.072 1.00 73.25 189 ASP A C 1
ATOM 1438 O O . ASP A 1 189 ? 4.011 2.745 -23.085 1.00 73.25 189 ASP A O 1
ATOM 1442 N N . CYS A 1 190 ? 3.822 0.793 -24.187 1.00 74.62 190 CYS A N 1
ATOM 1443 C CA . CYS A 1 190 ? 4.051 1.356 -25.508 1.00 74.62 190 CYS A CA 1
ATOM 1444 C C . CYS A 1 190 ? 2.777 1.924 -26.129 1.00 74.62 190 CYS A C 1
ATOM 1446 O O . CYS A 1 190 ? 2.859 2.799 -26.998 1.00 74.62 190 CYS A O 1
ATOM 1448 N N . ASP A 1 191 ? 1.614 1.430 -25.710 1.00 69.62 191 ASP A N 1
ATOM 1449 C CA . ASP A 1 191 ? 0.310 1.851 -26.213 1.00 69.62 191 ASP A CA 1
ATOM 1450 C C . ASP A 1 191 ? -0.551 2.608 -25.182 1.00 69.62 191 ASP A C 1
ATOM 1452 O O . ASP A 1 191 ? -1.613 3.129 -25.541 1.00 69.62 191 ASP A O 1
ATOM 1456 N N . GLY A 1 192 ? -0.038 2.811 -23.965 1.00 64.75 192 GLY A N 1
ATOM 1457 C CA . GLY A 1 192 ? -0.613 3.683 -22.943 1.00 64.75 192 GLY A CA 1
ATOM 1458 C C . GLY A 1 192 ? -1.824 3.078 -22.236 1.00 64.75 192 GLY A C 1
ATOM 1459 O O . GLY A 1 192 ? -2.629 3.824 -21.664 1.00 64.75 192 GLY A O 1
ATOM 1460 N N . ASP A 1 193 ? -1.999 1.758 -22.308 1.00 56.78 193 ASP A N 1
ATOM 1461 C CA . ASP A 1 193 ? -3.104 1.034 -21.678 1.00 56.78 193 ASP A CA 1
ATOM 1462 C C . ASP A 1 193 ? -2.822 0.682 -20.199 1.00 56.78 193 ASP A C 1
ATOM 1464 O O . ASP A 1 193 ? -3.665 0.095 -19.510 1.00 56.78 193 ASP A O 1
ATOM 1468 N N . GLY A 1 194 ? -1.661 1.108 -19.689 1.00 58.47 194 GLY A N 1
ATOM 1469 C CA . GLY A 1 194 ? -1.154 0.802 -18.359 1.00 58.47 194 GLY A CA 1
ATOM 1470 C C . GLY A 1 194 ? -0.403 -0.527 -18.308 1.00 58.47 194 GLY A C 1
ATOM 1471 O O . GLY A 1 194 ? 0.255 -0.802 -17.309 1.00 58.47 194 GLY A O 1
ATOM 1472 N N . VAL A 1 195 ? -0.456 -1.347 -19.357 1.00 69.94 195 VAL A N 1
ATOM 1473 C CA . VAL A 1 195 ? 0.171 -2.661 -19.475 1.00 69.94 195 VAL A CA 1
ATOM 1474 C C . VAL A 1 195 ? 1.521 -2.515 -20.207 1.00 69.94 195 VAL A C 1
ATOM 1476 O O . VAL A 1 195 ? 1.571 -2.461 -21.418 1.00 69.94 195 VAL A O 1
ATOM 1479 N N . MET A 1 196 ? 2.654 -2.513 -19.481 1.00 70.56 196 MET A N 1
ATOM 1480 C CA . MET A 1 196 ? 3.992 -2.832 -20.028 1.00 70.56 196 MET A CA 1
ATOM 1481 C C . MET A 1 196 ? 3.956 -3.909 -21.124 1.00 70.56 196 MET A C 1
ATOM 1483 O O . MET A 1 196 ? 3.649 -5.083 -20.897 1.00 70.56 196 MET A O 1
ATOM 1487 N N . ASP A 1 197 ? 4.465 -3.500 -22.268 1.00 78.19 197 ASP A N 1
ATOM 1488 C CA . ASP A 1 197 ? 4.763 -4.294 -23.438 1.00 78.19 197 ASP A CA 1
ATOM 1489 C C . ASP A 1 197 ? 6.219 -4.743 -23.420 1.00 78.19 197 ASP A C 1
ATOM 1491 O O . ASP A 1 197 ? 7.069 -4.167 -22.732 1.00 78.19 197 ASP A O 1
ATOM 1495 N N . TRP A 1 198 ? 6.538 -5.771 -24.204 1.00 81.44 198 TRP A N 1
ATOM 1496 C CA . TRP A 1 198 ? 7.935 -6.139 -24.409 1.00 81.44 198 TRP A CA 1
ATOM 1497 C C . TRP A 1 198 ? 8.509 -5.406 -25.601 1.00 81.44 198 TRP A C 1
ATOM 1499 O O . TRP A 1 198 ? 7.964 -5.494 -26.697 1.00 81.44 198 TRP A O 1
ATOM 1509 N N . VAL A 1 199 ? 9.661 -4.775 -25.410 1.00 83.25 199 VAL A N 1
ATOM 1510 C CA . VAL A 1 199 ? 10.460 -4.156 -26.464 1.00 83.25 199 VAL A CA 1
ATOM 1511 C C . VAL A 1 199 ? 11.770 -4.922 -26.577 1.00 83.25 199 VAL A C 1
ATOM 1513 O O . VAL A 1 199 ? 12.435 -5.188 -25.578 1.00 83.25 199 VAL A O 1
ATOM 1516 N N . CYS A 1 200 ? 12.137 -5.289 -27.798 1.00 84.19 200 CYS A N 1
ATOM 1517 C CA . CYS A 1 200 ? 13.436 -5.867 -28.099 1.00 84.19 200 CYS A CA 1
ATOM 1518 C C . CYS A 1 200 ? 14.154 -4.982 -29.105 1.00 84.19 200 CYS A C 1
ATOM 1520 O O . CYS A 1 200 ? 13.553 -4.614 -30.119 1.00 84.19 200 CYS A O 1
ATOM 1522 N N . THR A 1 201 ? 15.424 -4.685 -28.850 1.00 84.56 201 THR A N 1
ATOM 1523 C CA . THR A 1 201 ? 16.300 -3.949 -29.764 1.00 84.56 201 THR A CA 1
ATOM 1524 C C . THR A 1 201 ? 17.607 -4.703 -29.994 1.00 84.56 201 THR A C 1
ATOM 1526 O O . THR A 1 201 ? 18.144 -5.318 -29.080 1.00 84.56 201 THR A O 1
ATOM 1529 N N . ASP A 1 202 ? 18.134 -4.663 -31.217 1.00 82.06 202 ASP A N 1
ATOM 1530 C CA . ASP A 1 202 ? 19.472 -5.180 -31.554 1.00 82.06 202 ASP A CA 1
ATOM 1531 C C . ASP A 1 202 ? 20.446 -4.018 -31.831 1.00 82.06 202 ASP A C 1
ATOM 1533 O O . ASP A 1 202 ? 20.032 -2.905 -32.166 1.00 82.06 202 ASP A O 1
ATOM 1537 N N . MET A 1 203 ? 21.755 -4.281 -31.778 1.00 77.62 203 MET A N 1
ATOM 1538 C CA . MET A 1 203 ? 22.830 -3.323 -32.080 1.00 77.62 203 MET A CA 1
ATOM 1539 C C . MET A 1 203 ? 22.757 -2.735 -33.496 1.00 77.62 203 MET A C 1
ATOM 1541 O O . MET A 1 203 ? 23.299 -1.662 -33.747 1.00 77.62 203 MET A O 1
ATOM 1545 N N . ASN A 1 204 ? 22.073 -3.410 -34.425 1.00 77.31 204 ASN A N 1
ATOM 1546 C CA . ASN A 1 204 ? 21.828 -2.902 -35.778 1.00 77.31 204 ASN A CA 1
ATOM 1547 C C . ASN A 1 204 ? 20.681 -1.872 -35.847 1.00 77.31 204 ASN A C 1
ATOM 1549 O O . ASN A 1 204 ? 20.299 -1.461 -36.943 1.00 77.31 204 ASN A O 1
ATOM 1553 N N . GLY A 1 205 ? 20.089 -1.491 -34.708 1.00 76.62 205 GLY A N 1
ATOM 1554 C CA . GLY A 1 205 ? 18.924 -0.602 -34.642 1.00 76.62 205 GLY A CA 1
ATOM 1555 C C . GLY A 1 205 ? 17.608 -1.279 -35.038 1.00 76.62 205 GLY A C 1
ATOM 1556 O O . GLY A 1 205 ? 16.609 -0.601 -35.273 1.00 76.62 205 GLY A O 1
ATOM 1557 N N . GLN A 1 206 ? 17.601 -2.611 -35.134 1.00 84.62 206 GLN A N 1
ATOM 1558 C CA . GLN A 1 206 ? 16.390 -3.398 -35.360 1.00 84.62 206 GLN A CA 1
ATOM 1559 C C . GLN A 1 206 ? 15.561 -3.444 -34.083 1.00 84.62 206 GLN A C 1
ATOM 1561 O O . GLN A 1 206 ? 16.122 -3.495 -32.989 1.00 84.62 206 GLN A O 1
ATOM 1566 N N . ARG A 1 207 ? 14.233 -3.434 -34.221 1.00 85.38 207 ARG A N 1
ATOM 1567 C CA . ARG A 1 207 ? 13.320 -3.443 -33.079 1.00 85.38 207 ARG A CA 1
ATOM 1568 C C . ARG A 1 207 ? 12.021 -4.192 -33.335 1.00 85.38 207 ARG A C 1
ATOM 1570 O O . ARG A 1 207 ? 11.514 -4.219 -34.459 1.00 85.38 207 ARG A O 1
ATOM 1577 N N . GLY A 1 208 ? 11.459 -4.736 -32.262 1.00 86.56 208 GLY A N 1
ATOM 1578 C CA . GLY A 1 208 ? 10.144 -5.374 -32.226 1.00 86.56 208 GLY A CA 1
ATOM 1579 C C . GLY A 1 208 ? 9.454 -5.128 -30.893 1.00 86.56 208 GLY A C 1
ATOM 1580 O O . GLY A 1 208 ? 10.125 -4.960 -29.875 1.00 86.56 208 GLY A O 1
ATOM 1581 N N . VAL A 1 209 ? 8.121 -5.094 -30.911 1.00 85.62 209 VAL A N 1
ATOM 1582 C CA . VAL A 1 209 ? 7.304 -4.780 -29.732 1.00 85.62 209 VAL A CA 1
ATOM 1583 C C . VAL A 1 209 ? 6.154 -5.778 -29.601 1.00 85.62 209 VAL A C 1
ATOM 1585 O O . VAL A 1 209 ? 5.311 -5.843 -30.492 1.00 85.62 209 VAL A O 1
ATOM 1588 N N . ILE A 1 210 ? 6.084 -6.549 -28.515 1.00 85.06 210 ILE A N 1
ATOM 1589 C CA . ILE A 1 210 ? 4.896 -7.358 -28.198 1.00 85.06 210 ILE A CA 1
ATOM 1590 C C . ILE A 1 210 ? 3.940 -6.487 -27.396 1.00 85.06 210 ILE A C 1
ATOM 1592 O O . ILE A 1 210 ? 4.213 -6.226 -26.228 1.00 85.06 210 ILE A O 1
ATOM 1596 N N . ARG A 1 211 ? 2.825 -6.098 -28.024 1.00 81.19 211 ARG A N 1
ATOM 1597 C CA . ARG A 1 211 ? 1.805 -5.235 -27.422 1.00 81.19 211 ARG A CA 1
ATOM 1598 C C . ARG A 1 211 ? 0.669 -6.010 -26.756 1.00 81.19 211 ARG A C 1
ATOM 1600 O O . ARG A 1 211 ? 0.117 -6.939 -27.365 1.00 81.19 211 ARG A O 1
ATOM 1607 N N . SER A 1 212 ? 0.266 -5.575 -25.573 1.00 73.88 212 SER A N 1
ATOM 1608 C CA . SER A 1 212 ? -0.903 -6.018 -24.811 1.00 73.88 212 SER A CA 1
ATOM 1609 C C . SER A 1 212 ? -2.195 -5.839 -25.614 1.00 73.88 212 SER A C 1
ATOM 1611 O O . SER A 1 212 ? -2.950 -6.801 -25.797 1.00 73.88 212 SER A O 1
ATOM 1613 N N . THR A 1 213 ? -2.404 -4.665 -26.219 1.00 70.94 213 THR A N 1
ATOM 1614 C CA . THR A 1 213 ? -3.592 -4.351 -27.040 1.00 70.94 213 THR A CA 1
ATOM 1615 C C . THR A 1 213 ? -3.688 -5.193 -28.308 1.00 70.94 213 THR A C 1
ATOM 1617 O O . THR A 1 213 ? -4.769 -5.378 -28.869 1.00 70.94 213 THR A O 1
ATOM 1620 N N . SER A 1 214 ? -2.558 -5.739 -28.761 1.00 73.31 214 SER A N 1
ATOM 1621 C CA . SER A 1 214 ? -2.484 -6.649 -29.908 1.00 73.31 214 SER A CA 1
ATOM 1622 C C . SER A 1 214 ? -2.640 -8.118 -29.509 1.00 73.31 214 SER A C 1
ATOM 1624 O O . SER A 1 214 ? -2.348 -9.000 -30.317 1.00 73.31 214 SER A O 1
ATOM 1626 N N . GLY A 1 215 ? -3.089 -8.398 -28.281 1.00 71.19 215 GLY A N 1
ATOM 1627 C CA . GLY A 1 215 ? -3.376 -9.745 -27.791 1.00 71.19 215 GLY A CA 1
ATOM 1628 C C . GLY A 1 215 ? -2.133 -10.588 -27.519 1.00 71.19 215 GLY A C 1
ATOM 1629 O O . GLY A 1 215 ? -2.221 -11.812 -27.561 1.00 71.19 215 GLY A O 1
ATOM 1630 N N . CYS A 1 216 ? -0.978 -9.961 -27.271 1.00 75.12 216 CYS A N 1
ATOM 1631 C CA . CYS A 1 216 ? 0.266 -10.660 -26.937 1.00 75.12 216 CYS A CA 1
ATOM 1632 C C . CYS A 1 216 ? 0.804 -11.610 -28.009 1.00 75.12 216 CYS A C 1
ATOM 1634 O O . CYS A 1 216 ? 1.514 -12.574 -27.718 1.00 75.12 216 CYS A O 1
ATOM 1636 N N . ASN A 1 217 ? 0.499 -11.314 -29.269 1.00 80.69 217 ASN A N 1
ATOM 1637 C CA . ASN A 1 217 ? 0.997 -12.082 -30.398 1.00 80.69 217 ASN A CA 1
ATOM 1638 C C . ASN A 1 217 ? 2.499 -11.842 -30.610 1.00 80.69 217 ASN A C 1
ATOM 1640 O O . ASN A 1 217 ? 2.961 -10.701 -30.639 1.00 80.69 217 ASN A O 1
ATOM 1644 N N . SER A 1 218 ? 3.250 -12.927 -30.803 1.00 76.06 218 SER A N 1
ATOM 1645 C CA . SER A 1 218 ? 4.710 -12.911 -30.983 1.00 76.06 218 SER A CA 1
ATOM 1646 C C . SER A 1 218 ? 5.165 -13.124 -32.431 1.00 76.06 218 SER A C 1
ATOM 1648 O O . SER A 1 218 ? 6.363 -13.196 -32.702 1.00 76.06 218 SER A O 1
ATOM 1650 N N . ASP A 1 219 ? 4.223 -13.170 -33.375 1.00 79.81 219 ASP A N 1
ATOM 1651 C CA . ASP A 1 219 ? 4.512 -13.290 -34.803 1.00 79.81 219 ASP A CA 1
ATOM 1652 C C . ASP A 1 219 ? 5.157 -12.017 -35.373 1.00 79.81 219 ASP A C 1
ATOM 1654 O O . ASP A 1 219 ? 4.929 -10.898 -34.897 1.00 79.81 219 ASP A O 1
ATOM 1658 N N . TYR A 1 220 ? 5.923 -12.167 -36.458 1.00 76.06 220 TYR A N 1
ATOM 1659 C CA . TYR A 1 220 ? 6.622 -11.062 -37.131 1.00 76.06 220 TYR A CA 1
ATOM 1660 C C . TYR A 1 220 ? 5.688 -9.907 -37.528 1.00 76.06 220 TYR A C 1
ATOM 1662 O O . TYR A 1 220 ? 6.026 -8.740 -37.341 1.00 76.06 220 TYR A O 1
ATOM 1670 N N . SER A 1 221 ? 4.489 -10.216 -38.032 1.00 79.12 221 SER A N 1
ATOM 1671 C CA . SER A 1 221 ? 3.505 -9.206 -38.446 1.00 79.12 221 SER A CA 1
ATOM 1672 C C . SER A 1 221 ? 2.931 -8.407 -37.278 1.00 79.12 221 SER A C 1
ATOM 1674 O O . SER A 1 221 ? 2.594 -7.239 -37.444 1.00 79.12 221 SER A O 1
ATOM 1676 N N . SER A 1 222 ? 2.810 -9.036 -36.110 1.00 79.75 222 SER A N 1
ATOM 1677 C CA . SER A 1 222 ? 2.182 -8.447 -34.923 1.00 79.75 222 SER A CA 1
ATOM 1678 C C . SER A 1 222 ? 3.180 -7.631 -34.107 1.00 79.75 222 SER A C 1
ATOM 1680 O O . SER A 1 222 ? 2.837 -6.572 -33.583 1.00 79.75 222 SER A O 1
ATOM 1682 N N . THR A 1 223 ? 4.426 -8.103 -34.049 1.00 79.94 223 THR A N 1
ATOM 1683 C CA . THR A 1 223 ? 5.517 -7.448 -33.316 1.00 79.94 223 THR A CA 1
ATOM 1684 C C . THR A 1 223 ? 6.235 -6.371 -34.123 1.00 79.94 223 THR A C 1
ATOM 1686 O O . THR A 1 223 ? 6.946 -5.538 -33.559 1.00 79.94 223 THR A O 1
ATOM 1689 N N . GLY A 1 224 ? 6.082 -6.398 -35.450 1.00 82.44 224 GLY A N 1
ATOM 1690 C CA . GLY A 1 224 ? 6.787 -5.518 -36.377 1.00 82.44 224 GLY A CA 1
ATOM 1691 C C . GLY A 1 224 ? 8.278 -5.833 -36.516 1.00 82.44 224 GLY A C 1
ATOM 1692 O O . GLY A 1 224 ? 8.983 -5.091 -37.195 1.00 82.44 224 GLY A O 1
ATOM 1693 N N . TRP A 1 225 ? 8.777 -6.907 -35.894 1.00 83.56 225 TRP A N 1
ATOM 1694 C CA . TRP A 1 225 ? 10.185 -7.287 -35.990 1.00 83.56 225 TRP A CA 1
ATOM 1695 C C . TRP A 1 225 ? 10.580 -7.576 -37.453 1.00 83.56 225 TRP A C 1
ATOM 1697 O O . TRP A 1 225 ? 9.836 -8.277 -38.145 1.00 83.56 225 TRP A O 1
ATOM 1707 N N . PRO A 1 226 ? 11.747 -7.105 -37.944 1.00 83.19 226 PRO A N 1
ATOM 1708 C CA . PRO A 1 226 ? 12.800 -6.352 -37.243 1.00 83.19 226 PRO A CA 1
ATOM 1709 C C . PRO A 1 226 ? 12.705 -4.820 -37.380 1.00 83.19 226 PRO A C 1
ATOM 1711 O O . PRO A 1 226 ? 13.609 -4.109 -36.943 1.00 83.19 226 PRO A O 1
ATOM 1714 N N . SER A 1 227 ? 11.665 -4.285 -38.021 1.00 85.25 227 SER A N 1
ATOM 1715 C CA . SER A 1 227 ? 11.541 -2.858 -38.342 1.00 85.25 227 SER A CA 1
ATOM 1716 C C . SER A 1 227 ? 10.257 -2.257 -37.769 1.00 85.25 227 SER A C 1
ATOM 1718 O O . SER A 1 227 ? 9.488 -1.624 -38.501 1.00 85.25 227 SER A O 1
ATOM 1720 N N . ALA A 1 228 ? 9.987 -2.486 -36.478 1.00 83.69 228 ALA A N 1
ATOM 1721 C CA . ALA A 1 228 ? 8.733 -2.043 -35.882 1.00 83.69 228 ALA A CA 1
ATOM 1722 C C . ALA A 1 228 ? 8.638 -0.504 -35.926 1.00 83.69 228 ALA A C 1
ATOM 1724 O O . ALA A 1 228 ? 9.569 0.175 -35.467 1.00 83.69 228 ALA A O 1
ATOM 1725 N N . PRO A 1 229 ? 7.541 0.072 -36.461 1.00 81.69 229 PRO A N 1
ATOM 1726 C CA . PRO A 1 229 ? 7.371 1.520 -36.557 1.00 81.69 229 PRO A CA 1
ATOM 1727 C C . PRO A 1 229 ? 7.479 2.205 -35.194 1.00 81.69 229 PRO A C 1
ATOM 1729 O O . PRO A 1 229 ? 7.067 1.646 -34.179 1.00 81.69 229 PRO A O 1
ATOM 1732 N N . THR A 1 230 ? 7.969 3.445 -35.138 1.00 77.31 230 THR A N 1
ATOM 1733 C CA . THR A 1 230 ? 7.997 4.239 -33.889 1.00 77.31 230 THR A CA 1
ATOM 1734 C C . THR A 1 230 ? 6.607 4.408 -33.277 1.00 77.31 230 THR A C 1
ATOM 1736 O O . THR A 1 230 ? 6.481 4.469 -32.063 1.00 77.31 230 THR A O 1
ATOM 1739 N N . SER A 1 231 ? 5.548 4.342 -34.087 1.00 77.69 231 SER A N 1
ATOM 1740 C CA . SER A 1 231 ? 4.164 4.323 -33.608 1.00 77.69 231 SER A CA 1
ATOM 1741 C C . SER A 1 231 ? 3.789 3.087 -32.781 1.00 77.69 231 SER A C 1
ATOM 1743 O O . SER A 1 231 ? 2.751 3.112 -32.134 1.00 77.69 231 SER A O 1
ATOM 1745 N N . TYR A 1 232 ? 4.570 1.999 -32.818 1.00 78.50 232 TYR A N 1
ATOM 1746 C CA . TYR A 1 232 ? 4.323 0.807 -31.993 1.00 78.50 232 TYR A CA 1
ATOM 1747 C C . TYR A 1 232 ? 4.801 0.990 -30.557 1.00 78.50 232 TYR A C 1
ATOM 1749 O O . TYR A 1 232 ? 4.296 0.301 -29.688 1.00 78.50 232 TYR A O 1
ATOM 1757 N N . CYS A 1 233 ? 5.775 1.874 -30.331 1.00 74.88 233 CYS A N 1
ATOM 1758 C CA . CYS A 1 233 ? 6.212 2.283 -29.001 1.00 74.88 233 CYS A CA 1
ATOM 1759 C C . CYS A 1 233 ? 6.858 3.669 -29.124 1.00 74.88 233 CYS A C 1
ATOM 1761 O O . CYS A 1 233 ? 8.036 3.747 -29.501 1.00 74.88 233 CYS A O 1
ATOM 1763 N N . PRO A 1 234 ? 6.080 4.751 -28.919 1.00 70.44 234 PRO A N 1
ATOM 1764 C CA . PRO A 1 234 ? 6.539 6.132 -29.071 1.00 70.44 234 PRO A CA 1
ATOM 1765 C C . PRO A 1 234 ? 7.460 6.603 -27.943 1.00 70.44 234 PRO A C 1
ATOM 1767 O O . PRO A 1 234 ? 8.144 7.607 -28.110 1.00 70.44 234 PRO A O 1
ATOM 1770 N N . SER A 1 235 ? 7.484 5.891 -26.813 1.00 58.75 235 SER A N 1
ATOM 1771 C CA . SER A 1 235 ? 8.329 6.175 -25.644 1.00 58.75 235 SER A CA 1
ATOM 1772 C C . SER A 1 235 ? 9.830 5.936 -25.876 1.00 58.75 235 SER A C 1
ATOM 1774 O O . SER A 1 235 ? 10.616 6.107 -24.953 1.00 58.75 235 SER A O 1
ATOM 1776 N N . GLU A 1 236 ? 10.229 5.555 -27.093 1.00 54.06 236 GLU A N 1
ATOM 1777 C CA . GLU A 1 236 ? 11.611 5.265 -27.505 1.00 54.06 236 GLU A CA 1
ATOM 1778 C C . GLU A 1 236 ? 12.221 6.386 -28.383 1.00 54.06 236 GLU A C 1
ATOM 1780 O O . GLU A 1 236 ? 13.020 6.109 -29.280 1.00 54.06 2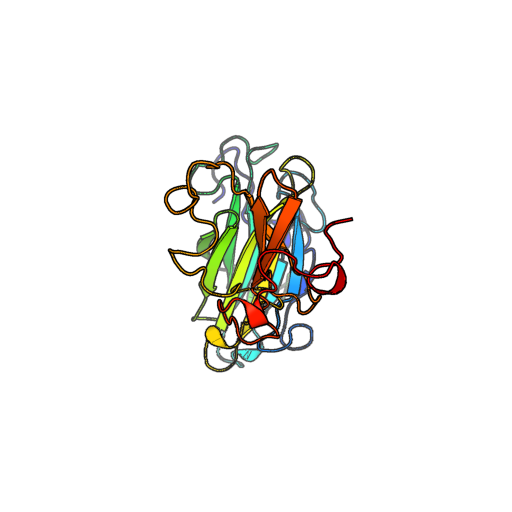36 GLU A O 1
ATOM 1785 N N . LEU A 1 237 ? 11.829 7.649 -28.157 1.00 43.69 237 LEU A N 1
ATOM 1786 C CA . LEU A 1 237 ? 12.479 8.846 -28.722 1.00 43.69 237 LEU A CA 1
ATOM 1787 C C . LEU A 1 237 ? 13.187 9.665 -27.640 1.00 43.69 237 LEU A C 1
ATOM 1789 O O . LEU A 1 237 ? 12.532 9.983 -26.622 1.00 43.69 237 LEU A O 1
#

Secondary structure (DSSP, 8-state):
--SSSSPPPHHHHHHTTS-EEEEEE-TTT--BT--EEEEEEBTTT-SEEEEEEE--GGG-TT--EEEEEEEE-SSGGGTT--TTTTTEEEEEEEEHHHHT-TT--S----EEEEEEPTT-EEEETTTTEEEEEEEEEGGGTEEEEEEEE-SS-GGG---SS----PPPTTTT-TTTSSS---PEEEEE-SSSSS--EEEEE-TTS-EEEE-TTTTT--SHHHH-TTB--GGG-GGG-

Radius of gyration: 22.38 Å; chains: 1; bounding box: 48×32×65 Å

Sequence (237 aa):
MGWGDVCPSAPELWRLGWSTPLATLNSGNMLSGKFSTFELPATYATASGNMLKIQPDWMGANYSRNVYLALRQRGGGDTNLLDEFVNKINIHDVEKNIDNSFTAMGDPRINFNIAVAANDVTVLDNCRLVVLTGGFSNGGGKIVVKVCRFSSSSSECVEPGLPGCSRPDFWCDPNNANNNANWELRQADCDGDGVMDWVCTDMNGQRGVIRSTSGCNSDYSSTGWPSAPTSYCPSEL

Organism: NCBI:txid47790

Foldseek 3Di:
DDPALADDDPLVLVLVVQAEALEEEECVRADALEKDKDKAFAVQPDRYHRKYKYDLCVVDDPDFKIKIWGAHACDGSHVPPDPQAHQWTWMKIWGCVCSVDSPDDDDRPIDTDHTAHAQGWDADPSSQKIKGWHDAPDVSRITMIMMHGHDPDPVSNDYLEEDEQPQDCCHQQLVVPPVQSDKDWDWDQQPPSSYTWIWIAGPVRFIWIQHVVLVRDPDCVSGVPRHNDCSSGVVPD

pLDDT: mean 83.54, std 12.34, range [43.69, 98.0]